Protein AF-A0A3D1GCS1-F1 (afdb_monomer)

Foldseek 3Di:
DCVVVVLVPDPDPVRSVVVVVVVVLVVVLLPPDPVVVVPDQQQQALAFPLLVLCPPPVNLVVDDPVLNVVSVVLSVVLVVVLVVLRVVLVVLLVVLQVCLLVLPDPVVSLVSLVVNLVSRLVSLLSSLVSLVVSCVSPPDVSLLVSLVVSCVVPPQDLSSLVSNLGSHDQCLSLCVVQPPQDFDPVLVVLSVVVCVVVVVVVVVLSVVLSVLSVVLHVCSSNVHDSVVSSVSSSVSSVSSSVVSSVSSVSSCCCCPPRDDPVSSVSSSVRVVD

Radius of gyration: 21.48 Å; Cα contacts (8 Å, |Δi|>4): 194; chains: 1; bounding box: 48×44×63 Å

Solvent-accessible surface area (backbone atoms only — not comparable to full-atom values): 15562 Å² total; per-residue (Å²): 134,66,74,72,67,63,69,76,72,54,76,54,73,70,52,43,52,52,53,48,51,52,49,52,57,46,51,52,64,72,68,49,67,70,84,77,56,73,85,59,81,56,70,91,57,61,61,78,67,55,79,65,55,59,68,39,77,90,44,44,79,78,46,52,74,68,52,47,56,48,49,53,52,52,44,63,72,44,46,64,59,47,53,48,41,53,50,51,42,50,56,46,37,52,50,48,28,49,39,53,71,70,64,54,55,66,69,61,53,50,58,54,47,53,52,44,49,52,45,49,52,49,42,52,52,52,55,50,49,53,50,53,54,47,37,73,73,62,34,67,74,52,43,52,55,50,37,51,51,48,43,72,77,56,60,93,55,72,73,65,44,68,72,52,54,53,61,58,67,61,48,86,57,50,64,79,70,42,84,91,56,82,75,52,72,69,41,50,50,52,53,51,55,56,39,68,74,44,45,63,58,50,51,54,49,54,50,53,46,45,54,44,36,50,50,33,28,50,36,58,54,71,67,48,58,66,69,59,39,51,52,46,48,53,54,42,46,54,51,36,51,51,51,48,51,53,40,49,52,43,40,51,45,44,54,76,70,54,41,52,72,71,55,42,54,51,47,56,62,59,75,77,111

pLDDT: mean 84.9, std 17.1, range [33.31, 98.56]

Structure (mmCIF, N/CA/C/O backbone):
data_AF-A0A3D1GCS1-F1
#
_entry.id   AF-A0A3D1GCS1-F1
#
loop_
_atom_site.group_PDB
_atom_site.id
_atom_site.type_symbol
_atom_site.label_atom_id
_atom_site.label_alt_id
_atom_site.label_comp_id
_atom_site.label_asym_id
_atom_site.label_entity_id
_atom_site.label_seq_id
_atom_site.pdbx_PDB_ins_code
_atom_site.Cartn_x
_atom_site.Cartn_y
_atom_site.Cartn_z
_atom_site.occupancy
_atom_site.B_iso_or_equiv
_atom_site.auth_seq_id
_atom_site.auth_comp_id
_atom_site.auth_asym_id
_atom_site.auth_atom_id
_atom_site.pdbx_PDB_model_num
ATOM 1 N N . MET A 1 1 ? -11.521 23.890 21.358 1.00 38.16 1 MET A N 1
ATOM 2 C CA . MET A 1 1 ? -10.613 24.938 21.897 1.00 38.16 1 MET A CA 1
ATOM 3 C C . MET A 1 1 ? -9.282 24.400 22.473 1.00 38.16 1 MET A C 1
ATOM 5 O O . MET A 1 1 ? -8.540 25.180 23.055 1.00 38.16 1 MET A O 1
ATOM 9 N N . ARG A 1 2 ? -8.924 23.110 22.287 1.00 37.91 2 ARG A N 1
ATOM 10 C CA . ARG A 1 2 ? -7.663 22.512 22.792 1.00 37.91 2 ARG A CA 1
ATOM 11 C C . ARG A 1 2 ? -6.519 22.419 21.761 1.00 37.91 2 ARG A C 1
ATOM 13 O O . ARG A 1 2 ? -5.366 22.321 22.162 1.00 37.91 2 ARG A O 1
ATOM 20 N N . LEU A 1 3 ? -6.797 22.574 20.460 1.00 33.31 3 LEU A N 1
ATOM 21 C CA . LEU A 1 3 ? -5.773 22.562 19.395 1.00 33.31 3 LEU A CA 1
ATOM 22 C C . LEU A 1 3 ? -4.740 23.704 19.533 1.00 33.31 3 LEU A C 1
ATOM 24 O O . LEU A 1 3 ? -3.569 23.546 19.202 1.00 33.31 3 LEU A O 1
ATOM 28 N N . LEU A 1 4 ? -5.156 24.844 20.099 1.00 38.22 4 LEU A N 1
ATOM 29 C CA . LEU A 1 4 ? -4.298 26.017 20.319 1.00 38.22 4 LEU A CA 1
ATOM 30 C C . LEU A 1 4 ? -3.217 25.798 21.392 1.00 38.22 4 LEU A C 1
ATOM 32 O O . LEU A 1 4 ? -2.232 26.533 21.417 1.00 38.22 4 LEU A O 1
ATOM 36 N N . PHE A 1 5 ? -3.362 24.794 22.264 1.00 44.19 5 PHE A N 1
ATOM 37 C CA . PHE A 1 5 ? -2.369 24.521 23.308 1.00 44.19 5 PHE A CA 1
ATOM 38 C C . PHE A 1 5 ? -1.137 23.770 22.781 1.00 44.19 5 PHE A C 1
ATOM 40 O O . PHE A 1 5 ? -0.043 23.956 23.312 1.00 44.19 5 PHE A O 1
ATOM 47 N N . PHE A 1 6 ? -1.282 22.991 21.704 1.00 45.72 6 PHE A N 1
ATOM 48 C CA . PHE A 1 6 ? -0.181 22.223 21.113 1.00 45.72 6 PHE A CA 1
ATOM 49 C C . PHE A 1 6 ? 0.789 23.085 20.291 1.00 45.72 6 PHE A C 1
ATOM 51 O O . PHE A 1 6 ? 1.992 22.832 20.288 1.00 45.72 6 PHE A O 1
ATOM 58 N N . ILE A 1 7 ? 0.299 24.164 19.670 1.00 47.41 7 ILE A N 1
ATOM 59 C CA . ILE A 1 7 ? 1.109 25.057 18.820 1.00 47.41 7 ILE A CA 1
ATOM 60 C C . ILE A 1 7 ? 2.192 25.798 19.634 1.00 47.41 7 ILE A C 1
ATOM 62 O O . ILE A 1 7 ? 3.231 26.178 19.102 1.00 47.41 7 ILE A O 1
ATOM 66 N N . ARG A 1 8 ? 2.010 25.952 20.953 1.00 46.53 8 ARG A N 1
ATOM 67 C CA . ARG A 1 8 ? 2.906 26.740 21.819 1.00 46.53 8 ARG A CA 1
ATOM 68 C C . ARG A 1 8 ? 4.246 26.082 22.178 1.00 46.53 8 ARG A C 1
ATOM 70 O O . ARG A 1 8 ? 5.048 26.735 22.840 1.00 46.53 8 ARG A O 1
ATOM 77 N N . LYS A 1 9 ? 4.495 24.825 21.793 1.00 48.81 9 LYS A N 1
ATOM 78 C CA . LYS A 1 9 ? 5.716 24.077 22.169 1.00 48.81 9 LYS A CA 1
ATOM 79 C C . LYS A 1 9 ? 6.604 23.632 21.001 1.00 48.81 9 LYS A C 1
ATOM 81 O O . LYS A 1 9 ? 7.563 22.902 21.236 1.00 48.81 9 LYS A O 1
ATOM 86 N N . LEU A 1 10 ? 6.323 24.047 19.767 1.00 48.78 10 LEU A N 1
ATOM 87 C CA . LEU A 1 10 ? 7.157 23.656 18.626 1.00 48.78 10 LEU A CA 1
ATOM 88 C C . LEU A 1 10 ? 8.430 24.523 18.552 1.00 48.78 10 LEU A C 1
ATOM 90 O O . LEU A 1 10 ? 8.329 25.744 18.689 1.00 48.78 10 LEU A O 1
ATOM 94 N N . PRO A 1 11 ? 9.620 23.917 18.368 1.00 48.97 11 PRO A N 1
ATOM 95 C CA . PRO A 1 11 ? 10.868 24.652 18.240 1.00 48.97 11 PRO A CA 1
ATOM 96 C C . PRO A 1 11 ? 10.926 25.269 16.839 1.00 48.97 11 PRO A C 1
ATOM 98 O O . PRO A 1 11 ? 10.864 24.563 15.835 1.00 48.97 11 PRO A O 1
ATOM 101 N N . ASP A 1 12 ? 11.020 26.593 16.805 1.00 68.12 12 ASP A N 1
ATOM 102 C CA . ASP A 1 12 ? 11.032 27.468 15.631 1.00 68.12 12 ASP A CA 1
ATOM 103 C C . ASP A 1 12 ? 9.776 27.513 14.743 1.00 68.12 12 ASP A C 1
ATOM 105 O O . ASP A 1 12 ? 9.054 26.544 14.492 1.00 68.12 12 ASP A O 1
ATOM 109 N N . SER A 1 13 ? 9.526 28.726 14.242 1.00 60.00 13 SER A N 1
ATOM 110 C CA . SER A 1 13 ? 8.361 29.098 13.435 1.00 60.00 13 SER A CA 1
ATOM 111 C C . SER A 1 13 ? 8.264 28.317 12.123 1.00 60.00 13 SER A C 1
ATOM 113 O O . SER A 1 13 ? 7.155 28.058 11.662 1.00 60.00 13 SER A O 1
ATOM 115 N N . GLY A 1 14 ? 9.392 27.882 11.552 1.00 63.84 14 GLY A N 1
ATOM 116 C CA . GLY A 1 14 ? 9.415 27.036 10.355 1.00 63.84 14 GLY A CA 1
ATOM 117 C C . GLY A 1 14 ? 8.787 25.660 10.596 1.00 63.84 14 GLY A C 1
ATOM 118 O O . GLY A 1 14 ? 7.913 25.231 9.845 1.00 63.84 14 GLY A O 1
ATOM 119 N N . THR A 1 15 ? 9.155 25.004 11.697 1.00 59.16 15 THR A N 1
ATOM 120 C CA . THR A 1 15 ? 8.622 23.691 12.088 1.00 59.16 15 THR A CA 1
ATOM 121 C C . THR A 1 15 ? 7.139 23.778 12.438 1.00 59.16 15 THR A C 1
ATOM 123 O O . THR A 1 15 ? 6.358 22.903 12.071 1.00 59.16 15 THR A O 1
ATOM 126 N N . ALA A 1 16 ? 6.721 24.868 13.089 1.00 57.06 16 ALA A N 1
ATOM 127 C CA . ALA A 1 16 ? 5.319 25.112 13.418 1.00 57.06 16 ALA A CA 1
ATOM 128 C C . ALA A 1 16 ? 4.434 25.269 12.172 1.00 57.06 16 ALA A C 1
ATOM 130 O O . ALA A 1 16 ? 3.327 24.733 12.137 1.00 57.06 16 ALA A O 1
ATOM 131 N N . ILE A 1 17 ? 4.927 25.951 11.136 1.00 61.88 17 ILE A N 1
ATOM 132 C CA . ILE A 1 17 ? 4.201 26.127 9.873 1.00 61.88 17 ILE A CA 1
ATOM 133 C C . ILE A 1 17 ? 4.055 24.788 9.146 1.00 61.88 17 ILE A C 1
ATOM 135 O O . ILE A 1 17 ? 2.951 24.472 8.704 1.00 61.88 17 ILE A O 1
ATOM 139 N N . ILE A 1 18 ? 5.116 23.978 9.073 1.00 60.47 18 ILE A N 1
ATOM 140 C CA . ILE A 1 18 ? 5.074 22.650 8.436 1.00 60.47 18 ILE A CA 1
ATOM 141 C C . ILE A 1 18 ? 4.086 21.736 9.170 1.00 60.47 18 ILE A C 1
ATOM 143 O O . ILE A 1 18 ? 3.199 21.161 8.544 1.00 60.47 18 ILE A O 1
ATOM 147 N N . VAL A 1 19 ? 4.169 21.670 10.502 1.00 58.72 19 VAL A N 1
ATOM 148 C CA . VAL A 1 19 ? 3.252 20.866 11.323 1.00 58.72 19 VAL A CA 1
ATOM 149 C C . VAL A 1 19 ? 1.806 21.338 11.168 1.00 58.72 19 VAL A C 1
ATOM 151 O O . VAL A 1 19 ? 0.913 20.504 11.080 1.00 58.72 19 VAL A O 1
ATOM 154 N N . MET A 1 20 ? 1.558 22.648 11.075 1.00 59.06 20 MET A N 1
ATOM 155 C CA . MET A 1 20 ? 0.209 23.189 10.883 1.00 59.06 20 MET A CA 1
ATOM 156 C C . MET A 1 20 ? -0.361 22.868 9.494 1.00 59.06 20 MET A C 1
ATOM 158 O O . MET A 1 20 ? -1.533 22.519 9.397 1.00 59.06 20 MET A O 1
ATOM 162 N N . HIS A 1 21 ? 0.447 22.934 8.431 1.00 54.69 21 HIS A N 1
ATOM 163 C CA . HIS A 1 21 ? 0.003 22.560 7.082 1.00 54.69 21 HIS A CA 1
ATOM 164 C C . HIS A 1 21 ? -0.250 21.055 6.972 1.00 54.69 21 HIS A C 1
ATOM 166 O O . HIS A 1 21 ? -1.262 20.656 6.399 1.00 54.69 21 HIS A O 1
ATOM 172 N N . LEU A 1 22 ? 0.601 20.232 7.596 1.00 52.69 22 LEU A N 1
ATOM 173 C CA . LEU A 1 22 ? 0.364 18.796 7.728 1.00 52.69 22 LEU A CA 1
ATOM 174 C C . LEU A 1 22 ? -0.929 18.528 8.505 1.00 52.69 22 LEU A C 1
ATOM 176 O O . LEU A 1 22 ? -1.745 17.748 8.040 1.00 52.69 22 LEU A O 1
ATOM 180 N N . LEU A 1 23 ? -1.178 19.224 9.618 1.00 56.88 23 LEU A N 1
ATOM 181 C CA . LEU A 1 23 ? -2.414 19.097 10.401 1.00 56.88 23 LEU A CA 1
ATOM 182 C C . LEU A 1 23 ? -3.668 19.522 9.631 1.00 56.88 23 LEU A C 1
ATOM 184 O O . LEU A 1 23 ? -4.695 18.871 9.772 1.00 56.88 23 LEU A O 1
ATOM 188 N N . ILE A 1 24 ? -3.608 20.592 8.833 1.00 57.72 24 ILE A N 1
ATOM 189 C CA . ILE A 1 24 ? -4.753 21.082 8.047 1.00 57.72 24 ILE A CA 1
ATOM 190 C C . ILE A 1 24 ? -5.052 20.141 6.876 1.00 57.72 24 ILE A C 1
ATOM 192 O O . ILE A 1 24 ? -6.208 19.768 6.686 1.00 57.72 24 ILE A O 1
ATOM 196 N N . ALA A 1 25 ? -4.028 19.714 6.131 1.00 53.88 25 ALA A N 1
ATOM 197 C CA . ALA A 1 25 ? -4.190 18.724 5.067 1.00 53.88 25 ALA A CA 1
ATOM 198 C C . ALA A 1 25 ? -4.715 17.394 5.629 1.00 53.88 25 ALA A C 1
ATOM 200 O O . ALA A 1 25 ? -5.602 16.773 5.054 1.00 53.88 25 ALA A O 1
ATOM 201 N N . PHE A 1 26 ? -4.229 16.997 6.804 1.00 56.47 26 PHE A N 1
ATOM 202 C CA . PHE A 1 26 ? -4.653 15.781 7.484 1.00 56.47 26 PHE A CA 1
ATOM 203 C C . PHE A 1 26 ? -6.078 15.882 8.038 1.00 56.47 26 PHE A C 1
ATOM 205 O O . PHE A 1 26 ? -6.873 14.978 7.824 1.00 56.47 26 PHE A O 1
ATOM 212 N N . LEU A 1 27 ? -6.458 16.995 8.673 1.00 52.94 27 LEU A N 1
ATOM 213 C CA . LEU A 1 27 ? -7.845 17.233 9.087 1.00 52.94 27 LEU A CA 1
ATOM 214 C C . LEU 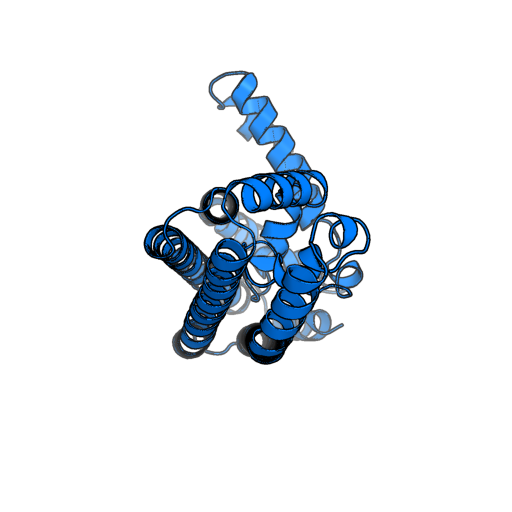A 1 27 ? -8.795 17.185 7.886 1.00 52.94 27 LEU A C 1
ATOM 216 O O . LEU A 1 27 ? -9.862 16.599 8.001 1.00 52.94 27 LEU A O 1
ATOM 220 N N . ALA A 1 28 ? -8.401 17.719 6.728 1.00 51.72 28 ALA A N 1
ATOM 221 C CA . ALA A 1 28 ? -9.202 17.611 5.510 1.00 51.72 28 ALA A CA 1
ATOM 222 C C . ALA A 1 28 ? -9.363 16.152 5.039 1.00 51.72 28 ALA A C 1
ATOM 224 O O . ALA A 1 28 ? -10.467 15.758 4.689 1.00 51.72 28 ALA A O 1
ATOM 225 N N . ILE A 1 29 ? -8.312 15.327 5.107 1.00 53.78 29 ILE A N 1
ATOM 226 C CA . ILE A 1 29 ? -8.367 13.898 4.735 1.00 53.78 29 ILE A CA 1
ATOM 227 C C . ILE A 1 29 ? -9.243 13.086 5.703 1.00 53.78 29 ILE A C 1
ATOM 229 O O . ILE A 1 29 ? -9.948 12.176 5.283 1.00 53.78 29 ILE A O 1
ATOM 233 N N . PHE A 1 30 ? -9.232 13.422 6.994 1.00 50.69 30 PHE A N 1
ATOM 234 C CA . PHE A 1 30 ? -10.017 12.716 8.014 1.00 50.69 30 PHE A CA 1
ATOM 235 C C . PHE A 1 30 ? -11.472 13.181 8.126 1.00 50.69 30 PHE A C 1
ATOM 237 O O . PHE A 1 30 ? -12.291 12.455 8.685 1.00 50.69 30 PHE A O 1
ATOM 244 N N . LEU A 1 31 ? -11.787 14.378 7.624 1.00 44.72 31 LEU A N 1
ATOM 245 C CA . LEU A 1 31 ? -13.138 14.945 7.612 1.00 44.72 31 LEU A CA 1
ATOM 246 C C . LEU A 1 31 ? -13.881 14.700 6.292 1.00 44.72 31 LEU A C 1
ATOM 248 O O . LEU A 1 31 ? -15.075 14.988 6.216 1.00 44.72 31 LEU A O 1
ATOM 252 N N . LEU A 1 32 ? -13.209 14.191 5.255 1.00 43.31 32 LEU A N 1
ATOM 253 C CA . LEU A 1 32 ? -13.884 13.788 4.027 1.00 43.31 32 LEU A CA 1
ATOM 254 C C . LEU A 1 32 ? -14.663 12.486 4.282 1.00 43.31 32 LEU A C 1
ATOM 256 O O . LEU A 1 32 ? -14.068 11.495 4.714 1.00 43.31 32 LEU A O 1
ATOM 260 N N . PRO A 1 33 ? -15.984 12.459 4.028 1.00 41.25 33 PRO A N 1
ATOM 261 C CA . PRO A 1 33 ? -16.758 11.233 4.132 1.00 41.25 33 PRO A CA 1
ATOM 262 C C . PRO A 1 33 ? -16.176 10.202 3.161 1.00 41.25 33 PRO A C 1
ATOM 264 O O . PRO A 1 33 ? -16.116 10.439 1.950 1.00 41.25 33 PRO A O 1
ATOM 267 N N . GLN A 1 34 ? -15.749 9.052 3.699 1.00 47.28 34 GLN A N 1
ATOM 268 C CA . GLN A 1 34 ? -15.145 7.959 2.921 1.00 47.28 34 GLN A CA 1
ATOM 269 C C . GLN A 1 34 ? -16.039 7.487 1.758 1.00 47.28 34 GLN A C 1
ATOM 271 O O . GLN A 1 34 ? -15.541 6.928 0.787 1.00 47.28 34 GLN A O 1
ATOM 276 N N . THR A 1 35 ? -17.338 7.789 1.815 1.00 40.59 35 THR A N 1
ATOM 277 C CA . THR A 1 35 ? -18.371 7.401 0.847 1.00 40.59 35 THR A CA 1
ATOM 278 C C . THR A 1 35 ? -18.266 8.083 -0.524 1.00 40.59 35 THR A C 1
ATOM 280 O O . THR A 1 35 ? -18.898 7.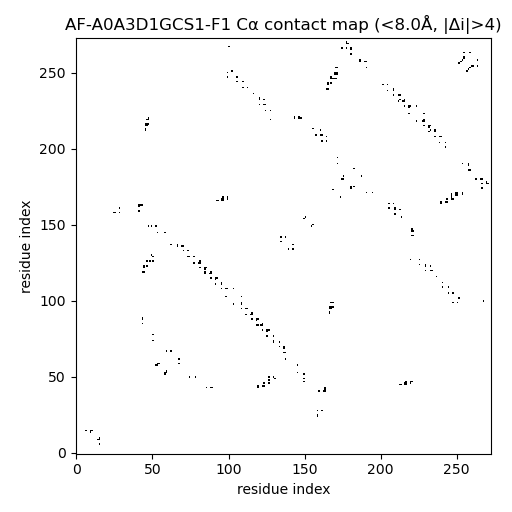632 -1.475 1.00 40.59 35 THR A O 1
ATOM 283 N N . THR A 1 36 ? -17.462 9.144 -0.692 1.00 38.03 36 THR A N 1
ATOM 284 C CA . THR A 1 36 ? -17.294 9.804 -2.013 1.00 38.03 36 THR A CA 1
ATOM 285 C C . THR A 1 36 ? -16.023 9.403 -2.768 1.00 38.03 36 THR A C 1
ATOM 287 O O . THR A 1 36 ? -15.923 9.670 -3.967 1.00 38.03 36 THR A O 1
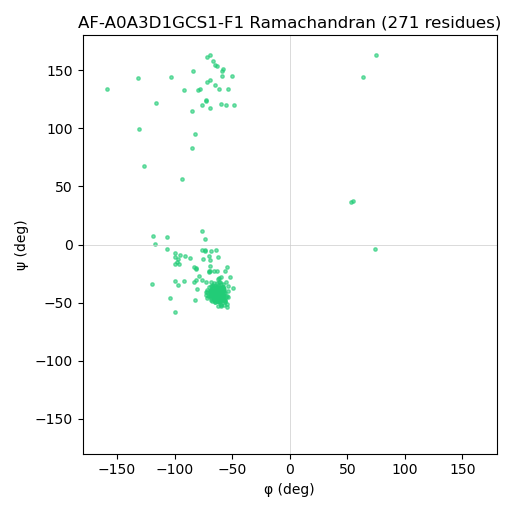ATOM 290 N N . LEU A 1 37 ? -15.091 8.702 -2.114 1.00 41.78 37 LEU A N 1
ATOM 291 C CA . LEU A 1 37 ? -13.796 8.278 -2.671 1.00 41.78 37 LEU A CA 1
ATOM 292 C C . LEU A 1 37 ? -13.718 6.772 -2.987 1.00 41.78 37 LEU A C 1
ATOM 294 O O . LEU A 1 37 ? -12.683 6.290 -3.435 1.00 41.78 37 LEU A O 1
ATOM 298 N N . GLU A 1 38 ? -14.821 6.026 -2.864 1.00 41.25 38 GLU A N 1
ATOM 299 C CA . GLU A 1 38 ? -14.887 4.587 -3.184 1.00 41.25 38 GLU A CA 1
ATOM 300 C C . GLU A 1 38 ? -14.654 4.230 -4.667 1.00 41.25 38 GLU A C 1
ATOM 302 O O . GLU A 1 38 ? -14.586 3.050 -5.012 1.00 41.25 38 GLU A O 1
ATOM 307 N N . LYS A 1 39 ? -14.512 5.205 -5.576 1.00 44.53 39 LYS A N 1
ATOM 308 C CA . LYS A 1 39 ? -14.362 4.901 -7.010 1.00 44.53 39 LYS A CA 1
ATOM 309 C C . LYS A 1 39 ? -12.951 4.517 -7.442 1.00 44.53 39 LYS A C 1
ATOM 311 O O . LYS A 1 39 ? -12.823 3.824 -8.448 1.00 44.53 39 LYS A O 1
ATOM 316 N N . GLU A 1 40 ? -11.913 4.875 -6.692 1.00 48.22 40 GLU A N 1
ATOM 317 C CA . GLU A 1 40 ? -10.552 4.424 -6.985 1.00 48.22 40 GLU A CA 1
ATOM 318 C C . GLU A 1 40 ? -9.900 3.871 -5.724 1.00 48.22 40 GLU A C 1
ATOM 320 O O . GLU A 1 40 ? -9.394 4.606 -4.884 1.00 48.22 40 GLU A O 1
ATOM 325 N N . ILE A 1 41 ? -9.896 2.539 -5.599 1.00 51.66 41 ILE A N 1
ATOM 326 C CA . ILE A 1 41 ? -9.125 1.859 -4.556 1.00 51.66 41 ILE A CA 1
ATOM 327 C C . ILE A 1 41 ? -7.666 2.312 -4.699 1.00 51.66 41 ILE A C 1
ATOM 329 O O . ILE A 1 41 ? -7.051 2.076 -5.750 1.00 51.66 41 ILE A O 1
ATOM 333 N N . PRO A 1 42 ? -7.087 2.940 -3.670 1.00 62.75 42 PRO A N 1
ATOM 334 C CA . PRO A 1 42 ? -5.812 3.603 -3.826 1.00 62.75 42 PRO A CA 1
ATOM 335 C C . PRO A 1 42 ? -4.695 2.560 -4.033 1.00 62.75 42 PRO A C 1
ATOM 337 O O . PRO A 1 42 ? -4.712 1.463 -3.476 1.00 62.75 42 PRO A O 1
ATOM 340 N N . ARG A 1 43 ? -3.727 2.876 -4.908 1.00 71.88 43 ARG A N 1
ATOM 341 C CA . ARG A 1 43 ? -2.695 1.933 -5.413 1.00 71.88 43 ARG A CA 1
ATOM 342 C C . ARG A 1 43 ? -1.994 1.119 -4.300 1.00 71.88 43 ARG A C 1
ATOM 344 O O . ARG A 1 43 ? -1.267 1.702 -3.516 1.00 71.88 43 ARG A O 1
ATOM 351 N N . PRO A 1 44 ? -2.033 -0.219 -4.255 1.00 78.69 44 PRO A N 1
ATOM 352 C CA . PRO A 1 44 ? -1.562 -0.989 -3.087 1.00 78.69 44 PRO A CA 1
ATOM 353 C C . PRO A 1 44 ? -0.038 -0.958 -2.820 1.00 78.69 44 PRO A C 1
ATOM 355 O O . PRO A 1 44 ? 0.435 -1.497 -1.816 1.00 78.69 44 PRO A O 1
ATOM 358 N N . THR A 1 45 ? 0.756 -0.342 -3.702 1.00 83.94 45 THR A N 1
ATOM 359 C CA . THR A 1 45 ? 2.218 -0.233 -3.600 1.00 83.94 45 THR A CA 1
ATOM 360 C C . THR A 1 45 ? 2.678 1.211 -3.838 1.00 83.94 45 THR A C 1
ATOM 362 O O . THR A 1 45 ? 2.114 1.878 -4.708 1.00 83.94 45 THR A O 1
ATOM 365 N N . PRO A 1 46 ? 3.713 1.689 -3.117 1.00 87.44 46 PRO A N 1
ATOM 366 C CA . PRO A 1 46 ? 4.318 3.005 -3.352 1.00 87.44 46 PRO A CA 1
ATOM 367 C C . PRO A 1 46 ? 5.186 3.067 -4.617 1.00 87.44 46 PRO A C 1
ATOM 369 O O . PRO A 1 46 ? 5.708 4.127 -4.960 1.00 87.44 46 PRO A O 1
ATOM 372 N N . LEU A 1 47 ? 5.380 1.941 -5.312 1.00 92.62 47 LEU A N 1
ATOM 373 C CA . LEU A 1 47 ? 6.179 1.917 -6.530 1.00 92.62 47 LEU A CA 1
ATOM 374 C C . LEU A 1 47 ? 5.465 2.608 -7.702 1.00 92.62 47 LEU A C 1
ATOM 376 O O . LEU A 1 47 ? 4.270 2.365 -7.915 1.00 92.62 47 LEU A O 1
ATOM 380 N N . PRO A 1 48 ? 6.212 3.380 -8.515 1.00 91.56 48 PRO A N 1
ATOM 381 C CA . PRO A 1 48 ? 5.727 3.947 -9.766 1.00 91.56 48 PRO A CA 1
ATOM 382 C C . PRO A 1 48 ? 5.055 2.912 -10.672 1.00 91.56 48 PRO A C 1
ATOM 384 O O . PRO A 1 48 ? 5.479 1.754 -10.744 1.00 91.56 48 PRO A O 1
ATOM 387 N N . ASP A 1 49 ? 4.020 3.331 -11.396 1.00 91.12 49 ASP A N 1
ATOM 388 C CA . ASP A 1 49 ? 3.313 2.476 -12.352 1.00 91.12 49 ASP A CA 1
ATOM 389 C C . ASP A 1 49 ? 3.872 2.628 -13.769 1.00 91.12 49 ASP A C 1
ATOM 391 O O . ASP A 1 49 ? 3.175 2.973 -14.717 1.00 91.12 49 ASP A O 1
ATOM 395 N N . ILE A 1 50 ? 5.182 2.386 -13.890 1.00 92.50 50 ILE A N 1
ATOM 396 C CA . ILE A 1 50 ? 5.935 2.568 -15.140 1.00 92.50 50 ILE A CA 1
ATOM 397 C C . ILE A 1 50 ? 5.349 1.732 -16.278 1.00 92.50 50 ILE A C 1
ATOM 399 O O . ILE A 1 50 ? 5.379 2.173 -17.420 1.00 92.50 50 ILE A O 1
ATOM 403 N N . LEU A 1 51 ? 4.814 0.543 -15.974 1.00 92.00 51 LEU A N 1
ATOM 404 C CA . LEU A 1 51 ? 4.255 -0.363 -16.977 1.00 92.00 51 LEU A CA 1
ATOM 405 C C . LEU A 1 51 ? 3.175 0.310 -17.822 1.00 92.00 51 LEU A C 1
ATOM 407 O O . LEU A 1 51 ? 3.191 0.164 -19.042 1.00 92.00 51 LEU A O 1
ATOM 411 N N . GLU A 1 52 ? 2.260 1.048 -17.197 1.00 89.25 52 GLU A N 1
ATOM 412 C CA . GLU A 1 52 ? 1.212 1.754 -17.934 1.00 89.25 52 GLU A CA 1
ATOM 413 C C . GLU A 1 52 ? 1.739 3.067 -18.526 1.00 89.25 52 GLU A C 1
ATOM 415 O O . GLU A 1 52 ? 1.477 3.359 -19.690 1.00 89.25 52 GLU A O 1
ATOM 420 N N . PHE A 1 53 ? 2.599 3.781 -17.794 1.00 89.94 53 PHE A N 1
ATOM 421 C CA . PHE A 1 53 ? 3.131 5.079 -18.217 1.00 89.94 53 PHE A CA 1
ATOM 422 C C . PHE A 1 53 ? 3.933 5.048 -19.530 1.00 89.94 53 PHE A C 1
ATOM 424 O O . PHE A 1 53 ? 3.861 5.978 -20.331 1.00 89.94 53 PHE A O 1
ATOM 431 N N . VAL A 1 54 ? 4.718 3.995 -19.786 1.00 86.88 54 VAL A N 1
ATOM 432 C CA . VAL A 1 54 ? 5.584 3.932 -20.986 1.00 86.88 54 VAL A CA 1
ATOM 433 C C . VAL A 1 54 ? 4.824 3.769 -22.305 1.00 86.88 54 VAL A C 1
ATOM 435 O O . VAL A 1 54 ? 5.431 3.883 -23.366 1.00 86.88 54 VAL A O 1
ATOM 438 N N . ASP A 1 55 ? 3.521 3.505 -22.247 1.00 73.06 55 ASP A N 1
ATOM 439 C CA . ASP A 1 55 ? 2.658 3.251 -23.408 1.00 73.06 55 ASP A CA 1
ATOM 440 C C . ASP A 1 55 ? 1.721 4.428 -23.708 1.00 73.06 55 ASP A C 1
ATOM 442 O O . ASP A 1 55 ? 1.000 4.422 -24.699 1.00 73.06 55 ASP A O 1
ATOM 446 N N . GLU A 1 56 ? 1.740 5.463 -22.866 1.00 76.19 56 GLU A N 1
ATOM 447 C CA . GLU A 1 56 ? 1.033 6.706 -23.147 1.00 76.19 56 GLU A CA 1
ATOM 448 C C . GLU A 1 56 ? 1.651 7.387 -24.382 1.00 76.19 56 GLU A C 1
ATOM 450 O O . GLU A 1 56 ? 2.877 7.459 -24.518 1.00 76.19 56 GLU A O 1
ATOM 455 N N . ASP A 1 57 ? 0.809 7.910 -25.281 1.00 58.16 57 ASP A N 1
ATOM 456 C CA . ASP A 1 57 ? 1.198 8.435 -26.605 1.00 58.16 57 ASP A CA 1
ATOM 457 C C . ASP A 1 57 ? 2.348 9.463 -26.566 1.00 58.16 57 ASP A C 1
ATOM 459 O O . ASP A 1 57 ? 3.132 9.580 -27.509 1.00 58.16 57 ASP A O 1
ATOM 463 N N . ALA A 1 58 ? 2.494 10.199 -25.460 1.00 59.09 58 ALA A N 1
ATOM 464 C CA . ALA A 1 58 ? 3.574 11.167 -25.263 1.00 59.09 58 ALA A CA 1
ATOM 465 C C . ALA A 1 58 ? 4.967 10.524 -25.076 1.00 59.09 58 ALA A C 1
ATOM 467 O O . ALA A 1 58 ? 5.990 11.170 -25.330 1.00 59.09 58 ALA A O 1
ATOM 468 N N . ASN A 1 59 ? 5.019 9.263 -24.640 1.00 63.41 59 ASN A N 1
ATOM 469 C CA . ASN A 1 59 ? 6.247 8.521 -24.353 1.00 63.41 59 ASN A CA 1
ATOM 470 C C . ASN A 1 59 ? 6.642 7.582 -25.495 1.00 63.41 59 ASN A C 1
ATOM 472 O O . ASN A 1 59 ? 7.836 7.408 -25.751 1.00 63.41 59 ASN A O 1
ATOM 476 N N . SER A 1 60 ? 5.668 7.046 -26.236 1.00 61.78 60 SER A N 1
ATOM 477 C CA . SER A 1 60 ? 5.917 6.103 -27.334 1.00 61.78 60 SER A CA 1
ATOM 478 C C . SER A 1 60 ? 6.788 6.705 -28.448 1.00 61.78 60 SER A C 1
ATOM 480 O O . SER A 1 60 ? 7.698 6.040 -28.948 1.00 61.78 60 SER A O 1
ATOM 482 N N . ALA A 1 61 ? 6.625 7.999 -28.749 1.00 63.09 61 ALA A N 1
ATOM 483 C CA . ALA A 1 61 ? 7.404 8.731 -29.756 1.00 63.09 61 ALA A CA 1
ATOM 484 C C . ALA A 1 61 ? 8.921 8.823 -29.465 1.00 63.09 61 ALA A C 1
ATOM 486 O O . ALA A 1 61 ? 9.692 9.244 -30.329 1.00 63.09 61 ALA A O 1
ATOM 487 N N . ARG A 1 62 ? 9.366 8.446 -28.258 1.00 79.25 62 ARG A N 1
ATOM 488 C CA . ARG A 1 62 ? 10.782 8.462 -27.836 1.00 79.25 62 ARG A CA 1
ATOM 489 C C . ARG A 1 62 ? 11.513 7.148 -28.109 1.00 79.25 62 ARG A C 1
ATOM 491 O O . ARG A 1 62 ? 12.737 7.072 -27.960 1.00 79.25 62 ARG A O 1
ATOM 498 N N . PHE A 1 63 ? 10.772 6.114 -28.484 1.00 88.88 63 PHE A N 1
ATOM 499 C CA . PHE A 1 63 ? 11.293 4.785 -28.752 1.00 88.88 63 PHE A CA 1
ATOM 500 C C . PHE A 1 63 ? 11.384 4.543 -30.257 1.00 88.88 63 PHE A C 1
ATOM 502 O O . PHE A 1 63 ? 10.538 4.981 -31.031 1.00 88.88 63 PHE A O 1
ATOM 509 N N . THR A 1 64 ? 12.417 3.819 -30.668 1.00 92.38 64 THR A N 1
ATOM 510 C CA . THR A 1 64 ? 12.496 3.236 -32.011 1.00 92.38 64 THR A CA 1
ATOM 511 C C . THR A 1 64 ? 11.424 2.159 -32.179 1.00 92.38 64 THR A C 1
ATOM 513 O O . THR A 1 64 ? 11.006 1.547 -31.197 1.00 92.38 64 THR A O 1
ATOM 516 N N . ASP A 1 65 ? 11.041 1.840 -33.416 1.00 91.12 65 ASP A N 1
ATOM 517 C CA . ASP A 1 65 ? 10.062 0.776 -33.702 1.00 91.12 65 ASP A CA 1
ATOM 518 C C . ASP A 1 65 ? 10.440 -0.571 -33.055 1.00 91.12 65 ASP A C 1
ATOM 520 O O . ASP A 1 65 ? 9.586 -1.330 -32.590 1.00 91.12 65 ASP A O 1
ATOM 524 N N . VAL A 1 66 ? 11.745 -0.868 -32.997 1.00 94.19 66 VAL A N 1
ATOM 525 C CA . VAL A 1 66 ? 12.272 -2.087 -32.367 1.00 94.19 66 VAL A CA 1
ATOM 526 C C . VAL A 1 66 ? 12.077 -2.047 -30.852 1.00 94.19 66 VAL A C 1
ATOM 528 O O . VAL A 1 66 ? 11.610 -3.031 -30.273 1.00 94.19 66 VAL A O 1
ATOM 531 N N . GLU A 1 67 ? 12.393 -0.923 -30.206 1.00 94.00 67 GLU A N 1
ATOM 532 C CA . GLU A 1 67 ? 12.165 -0.735 -28.770 1.00 94.00 67 GLU A CA 1
ATOM 533 C C . GLU A 1 67 ? 10.672 -0.805 -28.444 1.00 94.00 67 GLU A C 1
ATOM 535 O O . GLU A 1 67 ? 10.304 -1.568 -27.559 1.00 94.00 67 GLU A O 1
ATOM 540 N N . GLN A 1 68 ? 9.803 -0.112 -29.190 1.00 92.19 68 GLN A N 1
ATOM 541 C CA . GLN A 1 68 ? 8.350 -0.139 -28.970 1.00 92.19 68 GLN A CA 1
ATOM 542 C C . GLN A 1 68 ? 7.795 -1.564 -29.021 1.00 92.19 68 GLN A C 1
ATOM 544 O O . GLN A 1 68 ? 7.103 -2.000 -28.101 1.00 92.19 68 GLN A O 1
ATOM 549 N N . LYS A 1 69 ? 8.144 -2.328 -30.064 1.00 92.62 69 LYS A N 1
ATOM 550 C CA . LYS A 1 69 ? 7.704 -3.722 -30.200 1.00 92.62 69 LYS A CA 1
ATOM 551 C C . LYS A 1 69 ? 8.195 -4.593 -29.040 1.00 92.62 69 LYS A C 1
ATOM 553 O O . LYS A 1 69 ? 7.457 -5.454 -28.552 1.00 92.62 69 LYS A O 1
ATOM 558 N N . THR A 1 70 ? 9.434 -4.376 -28.602 1.00 95.12 70 THR A N 1
ATOM 559 C CA . THR A 1 70 ? 10.031 -5.125 -27.487 1.00 95.12 70 THR A CA 1
ATOM 560 C C . THR A 1 70 ? 9.365 -4.757 -26.162 1.00 95.12 70 THR A C 1
ATOM 562 O O . THR A 1 70 ? 8.983 -5.649 -25.413 1.00 95.12 70 THR A O 1
ATOM 565 N N . ILE A 1 71 ? 9.133 -3.466 -25.908 1.00 93.94 71 ILE A N 1
ATOM 566 C CA . ILE A 1 71 ? 8.432 -2.959 -24.722 1.00 93.94 71 ILE A CA 1
ATOM 567 C C . ILE A 1 71 ? 7.001 -3.492 -24.677 1.00 93.94 71 ILE A C 1
ATOM 569 O O . ILE A 1 71 ? 6.568 -3.955 -23.630 1.00 93.94 71 ILE A O 1
ATOM 573 N N . HIS A 1 72 ? 6.278 -3.504 -25.799 1.00 93.06 72 HIS A N 1
ATOM 574 C CA . HIS A 1 72 ? 4.920 -4.049 -25.849 1.00 93.06 72 HIS A CA 1
ATOM 575 C C . HIS A 1 72 ? 4.887 -5.546 -25.500 1.00 93.06 72 HIS A C 1
ATOM 577 O O . HIS A 1 72 ? 4.030 -5.995 -24.738 1.00 93.06 72 HIS A O 1
ATOM 583 N N . THR A 1 73 ? 5.862 -6.310 -26.003 1.00 94.94 73 THR A N 1
ATOM 584 C CA . THR A 1 73 ? 6.022 -7.730 -25.652 1.00 94.94 73 THR A CA 1
ATOM 585 C C . THR A 1 73 ? 6.317 -7.887 -24.158 1.00 94.94 73 THR A C 1
ATOM 587 O O . THR A 1 73 ? 5.622 -8.636 -23.474 1.00 94.94 73 THR A O 1
ATOM 590 N N . LEU A 1 74 ? 7.264 -7.106 -23.627 1.00 95.38 74 LEU A N 1
ATOM 591 C CA . LEU A 1 74 ? 7.607 -7.089 -22.205 1.00 95.38 74 LEU A CA 1
ATOM 592 C C . LEU A 1 74 ? 6.388 -6.737 -21.335 1.00 95.38 74 LEU A C 1
ATOM 594 O O . LEU A 1 74 ? 6.110 -7.411 -20.349 1.00 95.38 74 LEU A O 1
ATOM 598 N N . LYS A 1 75 ? 5.603 -5.720 -21.704 1.00 94.25 75 LYS A N 1
ATOM 599 C CA . LYS A 1 75 ? 4.368 -5.363 -20.990 1.00 94.25 75 LYS A CA 1
ATOM 600 C C . LYS A 1 75 ? 3.410 -6.549 -20.920 1.00 94.25 75 LYS A C 1
ATOM 602 O O . LYS A 1 75 ? 2.908 -6.846 -19.839 1.00 94.25 75 LYS A O 1
ATOM 607 N N . ALA A 1 76 ? 3.170 -7.227 -22.042 1.00 94.00 76 ALA A N 1
ATOM 608 C CA . ALA A 1 76 ? 2.263 -8.370 -22.094 1.00 94.00 76 ALA A CA 1
ATOM 609 C C . ALA A 1 76 ? 2.709 -9.513 -21.161 1.00 94.00 76 ALA A C 1
ATOM 611 O O . ALA A 1 76 ? 1.866 -10.123 -20.503 1.00 94.00 76 ALA A O 1
ATOM 612 N N . GLU A 1 77 ? 4.019 -9.754 -21.045 1.00 96.12 77 GLU A N 1
ATOM 613 C CA . GLU A 1 77 ? 4.586 -10.765 -20.140 1.00 96.12 77 GLU A CA 1
ATOM 614 C C . GLU A 1 77 ? 4.331 -10.448 -18.657 1.00 96.12 77 GLU A C 1
ATOM 616 O O . GLU A 1 77 ? 4.043 -11.348 -17.866 1.00 96.12 77 GLU A O 1
ATOM 621 N N . TYR A 1 78 ? 4.407 -9.172 -18.268 1.00 97.19 78 TYR A N 1
ATOM 622 C CA . TYR A 1 78 ? 4.285 -8.752 -16.868 1.00 97.19 78 TYR A CA 1
ATOM 623 C C . TYR A 1 78 ? 2.863 -8.403 -16.437 1.00 97.19 78 TYR A C 1
ATOM 625 O O . TYR A 1 78 ? 2.513 -8.602 -15.269 1.00 97.19 78 TYR A O 1
ATOM 633 N N . LYS A 1 79 ? 2.047 -7.880 -17.358 1.00 95.00 79 LYS A N 1
ATOM 634 C CA . LYS A 1 79 ? 0.740 -7.294 -17.050 1.00 95.00 79 LYS A CA 1
ATOM 635 C C . LYS A 1 79 ? -0.164 -8.274 -16.315 1.00 95.00 79 LYS A C 1
ATOM 637 O O . LYS A 1 79 ? -0.670 -7.942 -15.251 1.00 95.00 79 LYS A O 1
ATOM 642 N N . SER A 1 80 ? -0.287 -9.505 -16.814 1.00 95.69 80 SER A N 1
ATOM 643 C CA . SER A 1 80 ? -1.153 -10.505 -16.180 1.00 95.69 80 SER A CA 1
ATOM 644 C C . SER A 1 80 ? -0.734 -10.826 -14.741 1.00 95.69 80 SER A C 1
ATOM 646 O O . SER A 1 80 ? -1.599 -11.018 -13.891 1.00 95.69 80 SER A O 1
ATOM 648 N N . ALA A 1 81 ? 0.569 -10.894 -14.451 1.00 96.94 81 ALA A N 1
ATOM 649 C CA . ALA A 1 81 ? 1.062 -11.202 -13.109 1.00 96.94 81 ALA A CA 1
ATOM 650 C C . ALA A 1 81 ? 0.866 -10.021 -12.144 1.00 96.94 81 ALA A C 1
ATOM 652 O O . ALA A 1 81 ? 0.465 -10.216 -10.995 1.00 96.94 81 ALA A O 1
ATOM 653 N N . ILE A 1 82 ? 1.109 -8.796 -12.620 1.00 95.56 82 ILE A N 1
ATOM 654 C CA . ILE A 1 82 ? 0.878 -7.567 -11.852 1.00 95.56 82 ILE A CA 1
ATOM 655 C C . ILE A 1 82 ? -0.615 -7.390 -11.562 1.00 95.56 82 ILE A C 1
ATOM 657 O O . ILE A 1 82 ? -0.977 -7.215 -10.400 1.00 95.56 82 ILE A O 1
ATOM 661 N N . ASP A 1 83 ? -1.475 -7.508 -12.575 1.00 94.25 83 ASP A N 1
ATOM 662 C CA . ASP A 1 83 ? -2.928 -7.374 -12.434 1.00 94.25 83 ASP A CA 1
ATOM 663 C C . ASP A 1 83 ? -3.494 -8.444 -11.487 1.00 94.25 83 ASP A C 1
ATOM 665 O O . ASP A 1 83 ? -4.310 -8.131 -10.618 1.00 94.25 83 ASP A O 1
ATOM 669 N N . SER A 1 84 ? -3.001 -9.685 -11.579 1.00 96.31 84 SER A N 1
ATOM 670 C CA . SER A 1 84 ? -3.359 -10.753 -10.639 1.00 96.31 84 SER A CA 1
ATOM 671 C C . SER A 1 84 ? -2.949 -10.411 -9.206 1.00 96.31 84 SER A C 1
ATOM 673 O O . SER A 1 84 ? -3.769 -10.536 -8.301 1.00 96.31 84 SER A O 1
ATOM 675 N N . SER A 1 85 ? -1.715 -9.944 -8.989 1.00 96.38 85 SER A N 1
ATOM 676 C CA . SER A 1 85 ? -1.232 -9.582 -7.646 1.00 96.38 85 SER A CA 1
ATOM 677 C C . SER A 1 85 ? -2.042 -8.418 -7.059 1.00 96.38 85 SER A C 1
ATOM 679 O O . SER A 1 85 ? -2.402 -8.422 -5.883 1.00 96.38 85 SER A O 1
ATOM 681 N N . LEU A 1 86 ? -2.373 -7.417 -7.885 1.00 93.44 86 LEU A N 1
ATOM 682 C CA . LEU A 1 86 ? -3.227 -6.290 -7.502 1.00 93.44 86 LEU A CA 1
ATOM 683 C C . LEU A 1 86 ? -4.626 -6.761 -7.086 1.00 93.44 86 LEU A C 1
ATOM 685 O O . LEU A 1 86 ? -5.135 -6.311 -6.060 1.00 93.44 86 LEU A O 1
ATOM 689 N N . ALA A 1 87 ? -5.238 -7.659 -7.861 1.00 93.56 87 ALA A N 1
ATOM 690 C CA . ALA A 1 87 ? -6.543 -8.230 -7.541 1.00 93.56 87 ALA A CA 1
ATOM 691 C C . ALA A 1 87 ? -6.507 -9.020 -6.225 1.00 93.56 87 ALA A C 1
ATOM 693 O O . ALA A 1 87 ? -7.362 -8.803 -5.369 1.00 93.56 87 ALA A O 1
ATOM 694 N N . THR A 1 88 ? -5.480 -9.851 -6.022 1.00 95.56 88 THR A N 1
ATOM 695 C CA . THR A 1 88 ? -5.291 -10.607 -4.778 1.00 95.56 88 THR A CA 1
ATOM 696 C C . THR A 1 88 ? -5.129 -9.688 -3.570 1.00 95.56 88 THR A C 1
ATOM 698 O O . THR A 1 88 ? -5.786 -9.911 -2.557 1.00 95.56 88 THR A O 1
ATOM 701 N N . ILE A 1 89 ? -4.322 -8.624 -3.660 1.00 94.19 89 ILE A N 1
ATOM 702 C CA . ILE A 1 89 ? -4.179 -7.663 -2.553 1.00 94.19 89 ILE A CA 1
ATOM 703 C C . ILE A 1 89 ? -5.521 -6.998 -2.239 1.00 94.19 89 ILE A C 1
ATOM 705 O O . ILE A 1 89 ? -5.871 -6.885 -1.071 1.00 94.19 89 ILE A O 1
ATOM 709 N N . ARG A 1 90 ? -6.291 -6.594 -3.258 1.00 91.06 90 ARG A N 1
ATOM 710 C CA . ARG A 1 90 ? -7.609 -5.968 -3.061 1.00 91.06 90 ARG A CA 1
ATOM 711 C C . ARG A 1 90 ? -8.592 -6.905 -2.369 1.00 91.06 90 ARG A C 1
ATOM 713 O O . ARG A 1 90 ? -9.225 -6.506 -1.399 1.00 91.06 90 ARG A O 1
ATOM 720 N N . GLU A 1 91 ? -8.706 -8.138 -2.852 1.00 92.75 91 GLU A N 1
ATOM 721 C CA . GLU A 1 91 ? -9.562 -9.159 -2.242 1.00 92.75 91 GLU A CA 1
ATOM 722 C C . GLU A 1 91 ? -9.170 -9.396 -0.779 1.00 92.75 91 GLU A C 1
ATOM 724 O O . GLU A 1 91 ? -10.021 -9.455 0.109 1.00 92.75 91 GLU A O 1
ATOM 729 N N . GLN A 1 92 ? -7.869 -9.476 -0.513 1.00 93.69 92 GLN A N 1
ATOM 730 C CA . GLN A 1 92 ? -7.369 -9.685 0.832 1.00 93.69 92 GLN A CA 1
ATOM 731 C C . GLN A 1 92 ? -7.588 -8.463 1.745 1.00 93.69 92 GLN A C 1
ATOM 733 O O . GLN A 1 92 ? -7.997 -8.614 2.895 1.00 93.69 92 GLN A O 1
ATOM 738 N N . ASP A 1 93 ? -7.371 -7.247 1.256 1.00 91.56 93 ASP A N 1
ATOM 739 C CA . ASP A 1 93 ? -7.635 -6.026 2.019 1.00 91.56 93 ASP A CA 1
ATOM 740 C C . ASP A 1 93 ? -9.131 -5.914 2.379 1.00 91.56 93 ASP A C 1
ATOM 742 O O . ASP A 1 93 ? -9.464 -5.610 3.528 1.00 91.56 93 ASP A O 1
ATOM 746 N N . LEU A 1 94 ? -10.039 -6.262 1.456 1.00 90.56 94 LEU A N 1
ATOM 747 C CA . LEU A 1 94 ? -11.475 -6.372 1.749 1.00 90.56 94 LEU A CA 1
ATOM 748 C C . LEU A 1 94 ? -11.749 -7.424 2.828 1.00 90.56 94 LEU A C 1
ATOM 750 O O . LEU A 1 94 ? -12.440 -7.146 3.806 1.00 90.56 94 LEU A O 1
ATOM 754 N N . LYS A 1 95 ? -11.131 -8.603 2.722 1.00 93.75 95 LYS A N 1
ATOM 755 C CA . LYS A 1 95 ? -11.297 -9.658 3.725 1.00 93.75 95 LYS A CA 1
ATOM 756 C C . LYS A 1 95 ? -10.787 -9.242 5.110 1.00 93.75 95 LYS A C 1
ATOM 758 O O . LYS A 1 95 ? -11.413 -9.597 6.105 1.00 93.75 95 LYS A O 1
ATOM 763 N N . LEU A 1 96 ? -9.697 -8.473 5.202 1.00 94.12 96 LEU A N 1
ATOM 764 C CA . LEU A 1 96 ? -9.220 -7.900 6.470 1.00 94.12 96 LEU A CA 1
ATOM 765 C C . LEU A 1 96 ? -10.222 -6.907 7.064 1.00 94.12 96 LEU A C 1
ATOM 767 O O . LEU A 1 96 ? -10.436 -6.918 8.279 1.00 94.12 96 LEU A O 1
ATOM 771 N N . ARG A 1 97 ? -10.842 -6.065 6.227 1.00 92.19 97 ARG A N 1
ATOM 772 C CA . ARG A 1 97 ? -11.916 -5.157 6.655 1.00 92.19 97 ARG A CA 1
ATOM 773 C C . ARG A 1 97 ? -13.093 -5.954 7.224 1.00 92.19 97 ARG A C 1
ATOM 775 O O . ARG A 1 97 ? -13.555 -5.631 8.317 1.00 92.19 97 ARG A O 1
ATOM 782 N N . ASP A 1 98 ? -13.510 -7.019 6.547 1.00 93.56 98 ASP A N 1
ATOM 783 C CA . ASP A 1 98 ? -14.625 -7.870 6.981 1.00 93.56 98 ASP A CA 1
ATOM 784 C C . ASP A 1 98 ? -14.321 -8.614 8.283 1.00 93.56 98 ASP A C 1
ATOM 786 O O . ASP A 1 98 ? -15.122 -8.580 9.214 1.00 93.56 98 ASP A O 1
ATOM 790 N N . LEU A 1 99 ? -13.143 -9.241 8.386 1.00 95.88 99 LEU A N 1
ATOM 791 C CA . LEU A 1 99 ? -12.685 -9.888 9.620 1.00 95.88 99 LEU A CA 1
ATOM 792 C C . LEU A 1 99 ? -12.657 -8.891 10.780 1.00 95.88 99 LEU A C 1
ATOM 794 O O . LEU A 1 99 ? -13.066 -9.209 11.898 1.00 95.88 99 LEU A O 1
ATOM 798 N N . SER A 1 100 ? -12.216 -7.659 10.510 1.00 94.56 100 SER A N 1
ATOM 799 C CA . SER A 1 100 ? -12.237 -6.603 11.508 1.00 94.56 100 SER A CA 1
ATOM 800 C C . SER A 1 100 ? -13.661 -6.325 11.997 1.00 94.56 100 SER A C 1
ATOM 802 O O . SER A 1 100 ? -13.888 -6.385 13.206 1.00 94.56 100 SER A O 1
ATOM 804 N N . LYS A 1 101 ? -14.614 -6.102 11.083 1.00 92.50 101 LYS A N 1
ATOM 805 C CA . LYS A 1 101 ? -16.032 -5.835 11.397 1.00 92.50 101 LYS A CA 1
ATOM 806 C C . LYS A 1 101 ? -16.705 -6.990 12.143 1.00 92.50 101 LYS A C 1
ATOM 808 O O . LYS A 1 101 ? -17.457 -6.766 13.084 1.00 92.50 101 LYS A O 1
ATOM 813 N N . GLN A 1 102 ? -16.371 -8.227 11.780 1.00 94.94 102 GLN A N 1
ATOM 814 C CA . GLN A 1 102 ? -16.867 -9.457 12.414 1.00 94.94 102 GLN A CA 1
ATOM 815 C C . GLN A 1 102 ? -16.246 -9.728 13.791 1.00 94.94 102 GLN A C 1
ATOM 817 O O . GLN A 1 102 ? -16.507 -10.767 14.395 1.00 94.94 102 GLN A O 1
ATOM 822 N N . ASN A 1 103 ? -15.420 -8.807 14.295 1.00 95.12 103 ASN A N 1
ATOM 823 C CA . ASN A 1 103 ? -14.695 -8.957 15.546 1.00 95.12 103 ASN A CA 1
ATOM 824 C C . ASN A 1 103 ? -13.841 -10.239 15.595 1.00 95.12 103 ASN A C 1
ATOM 826 O O . ASN A 1 103 ? -13.747 -10.890 16.638 1.00 95.12 103 ASN A O 1
ATOM 830 N N . ALA A 1 104 ? -13.227 -10.607 14.465 1.00 97.75 104 ALA A N 1
ATOM 831 C CA . ALA A 1 104 ? -12.277 -11.711 14.417 1.00 97.75 104 ALA A CA 1
ATOM 832 C C . ALA A 1 104 ? -11.108 -11.449 15.387 1.00 97.75 104 ALA A C 1
ATOM 834 O O . ALA A 1 104 ? -10.704 -10.284 15.554 1.00 97.75 104 ALA A O 1
ATOM 835 N N . PRO A 1 105 ? -10.566 -12.497 16.030 1.00 97.25 105 PRO A N 1
ATOM 836 C CA . PRO A 1 105 ? -9.458 -12.359 16.962 1.00 97.25 105 PRO A CA 1
ATOM 837 C C . PRO A 1 105 ? -8.186 -11.878 16.247 1.00 97.25 105 PRO A C 1
ATOM 839 O O . PRO A 1 105 ? -8.005 -12.065 15.041 1.00 97.25 105 PRO A O 1
ATOM 842 N N . LEU A 1 106 ? -7.299 -11.221 17.002 1.00 95.81 106 LEU A N 1
ATOM 843 C CA . LEU A 1 106 ? -6.093 -10.595 16.451 1.00 95.81 106 LEU A CA 1
ATOM 844 C C . LEU A 1 106 ? -5.196 -11.597 15.711 1.00 95.81 106 LEU A C 1
ATOM 846 O O . LEU A 1 106 ? -4.652 -11.264 14.664 1.00 95.81 106 LEU A O 1
ATOM 850 N N . ASP A 1 107 ? -5.055 -12.823 16.209 1.00 97.31 107 ASP A N 1
ATOM 851 C CA . ASP A 1 107 ? -4.225 -13.857 15.586 1.00 97.31 107 ASP A CA 1
ATOM 852 C C . ASP A 1 107 ? -4.723 -14.260 14.188 1.00 97.31 107 ASP A C 1
ATOM 854 O O . ASP A 1 107 ? -3.908 -14.456 13.281 1.00 97.31 107 ASP A O 1
ATOM 858 N N . GLU A 1 108 ? -6.041 -14.307 13.980 1.00 97.31 108 GLU A N 1
ATOM 859 C CA . GLU A 1 108 ? -6.655 -14.521 12.666 1.00 97.31 108 GLU A CA 1
ATOM 860 C C . GLU A 1 108 ? -6.382 -13.343 11.717 1.00 97.31 108 GLU A C 1
ATOM 862 O O . GLU A 1 108 ? -5.930 -13.545 10.583 1.00 97.31 108 GLU A O 1
ATOM 867 N N . ILE A 1 109 ? -6.570 -12.107 12.193 1.00 96.38 109 ILE A N 1
ATOM 868 C CA . ILE A 1 109 ? -6.283 -10.889 11.416 1.00 96.38 109 ILE A CA 1
ATOM 869 C C . ILE A 1 109 ? -4.795 -10.831 11.040 1.00 96.38 109 ILE A C 1
ATOM 871 O O . ILE A 1 109 ? -4.447 -10.541 9.892 1.00 96.38 109 ILE A O 1
ATOM 875 N N . GLU A 1 110 ? -3.895 -11.143 11.972 1.00 96.44 110 GLU A N 1
ATOM 876 C CA . GLU A 1 110 ? -2.457 -11.170 11.722 1.00 96.44 110 GLU A CA 1
ATOM 877 C C . GLU A 1 110 ? -2.052 -12.262 10.732 1.00 96.44 110 GLU A C 1
ATOM 879 O O . GLU A 1 110 ? -1.199 -12.024 9.868 1.00 96.44 110 GLU A O 1
ATOM 884 N N . ALA A 1 111 ? -2.628 -13.462 10.854 1.00 95.56 111 ALA A N 1
ATOM 885 C CA . ALA A 1 111 ? -2.369 -14.563 9.933 1.00 95.56 111 ALA A CA 1
ATOM 886 C C . ALA A 1 111 ? -2.722 -14.159 8.499 1.00 95.56 111 ALA A C 1
ATOM 888 O O . ALA A 1 111 ? -1.932 -14.384 7.578 1.00 95.56 111 ALA A O 1
ATOM 889 N N . PHE A 1 112 ? -3.858 -13.488 8.326 1.00 94.69 112 PHE A N 1
ATOM 890 C CA . PHE A 1 112 ? -4.296 -13.015 7.026 1.00 94.69 112 PHE A CA 1
ATOM 891 C C . PHE A 1 112 ? -3.453 -11.826 6.524 1.00 94.69 112 PHE A C 1
ATOM 893 O O . PHE A 1 112 ? -3.017 -11.813 5.373 1.00 94.69 112 PHE A O 1
ATOM 900 N N . ASN A 1 113 ? -3.092 -10.881 7.397 1.00 95.56 113 ASN A N 1
ATOM 901 C CA . ASN A 1 113 ? -2.219 -9.755 7.050 1.00 95.56 113 ASN A CA 1
ATOM 902 C C . ASN A 1 113 ? -0.822 -10.201 6.573 1.00 95.56 113 ASN A C 1
ATOM 904 O O . ASN A 1 113 ? -0.226 -9.569 5.701 1.00 95.56 113 ASN A O 1
A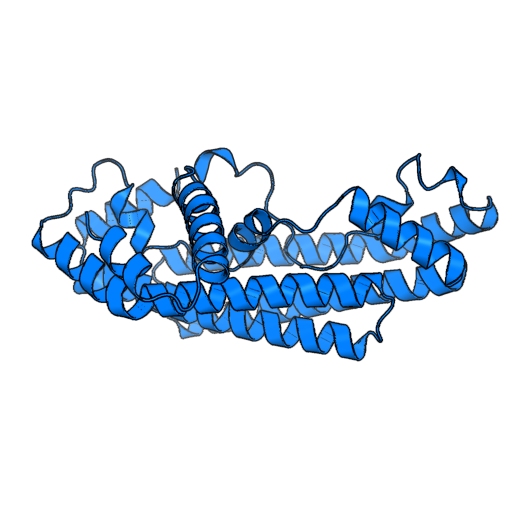TOM 908 N N . LYS A 1 114 ? -0.291 -11.321 7.083 1.00 96.69 114 LYS A N 1
ATOM 909 C CA . LYS A 1 114 ? 0.969 -11.902 6.580 1.00 96.69 114 LYS A CA 1
ATOM 910 C C . LYS A 1 114 ? 0.876 -12.306 5.104 1.00 96.69 114 LYS A C 1
ATOM 912 O O . LYS A 1 114 ? 1.882 -12.208 4.397 1.00 96.69 114 LYS A O 1
ATOM 917 N N . LEU A 1 115 ? -0.300 -12.730 4.631 1.00 96.25 115 LEU A N 1
ATOM 918 C CA . LEU A 1 115 ? -0.535 -13.034 3.215 1.00 96.25 115 LEU A CA 1
ATOM 919 C C . LEU A 1 115 ? -0.489 -11.754 2.373 1.00 96.25 115 LEU A C 1
ATOM 921 O O . LEU A 1 115 ? 0.228 -11.725 1.374 1.00 96.25 115 LEU A O 1
ATOM 925 N N . VAL A 1 116 ? -1.132 -10.679 2.842 1.00 95.25 116 VAL A N 1
ATOM 926 C CA . VAL A 1 116 ? -1.117 -9.363 2.176 1.00 95.25 116 VAL A CA 1
ATOM 927 C C . VAL A 1 116 ? 0.297 -8.814 2.049 1.00 95.25 116 VAL A C 1
ATOM 929 O O . VAL A 1 116 ? 0.717 -8.401 0.970 1.00 95.25 116 VAL A O 1
ATOM 932 N N . ILE A 1 117 ? 1.072 -8.850 3.136 1.00 96.00 117 ILE A N 1
ATOM 933 C CA . ILE A 1 117 ? 2.468 -8.390 3.145 1.00 96.00 117 ILE A CA 1
ATOM 934 C C . ILE A 1 117 ? 3.302 -9.169 2.126 1.00 96.00 117 ILE A C 1
ATOM 936 O O . ILE A 1 117 ? 4.082 -8.582 1.370 1.00 96.00 117 ILE A O 1
ATOM 940 N N . LYS A 1 118 ? 3.143 -10.498 2.091 1.00 97.56 118 LYS A N 1
ATOM 941 C CA . LYS A 1 118 ? 3.844 -11.352 1.130 1.00 97.56 118 LYS A CA 1
ATOM 942 C C . LYS A 1 118 ? 3.494 -10.954 -0.306 1.00 97.56 118 LYS A C 1
ATOM 944 O O . LYS A 1 118 ? 4.408 -10.823 -1.122 1.00 97.56 118 LYS A O 1
ATOM 949 N N . GLU A 1 119 ? 2.217 -10.718 -0.589 1.00 97.81 119 GLU A N 1
ATOM 950 C CA . GLU A 1 119 ? 1.744 -10.348 -1.922 1.00 97.81 119 GLU A CA 1
ATOM 951 C C . GLU A 1 119 ? 2.205 -8.942 -2.338 1.00 97.81 119 GLU A C 1
ATOM 953 O O . GLU A 1 119 ? 2.688 -8.747 -3.450 1.00 97.81 119 GLU A O 1
ATOM 958 N N . ARG A 1 120 ? 2.199 -7.963 -1.426 1.00 96.38 120 ARG A N 1
ATOM 959 C CA . ARG A 1 120 ? 2.735 -6.611 -1.685 1.00 96.38 120 ARG A CA 1
ATOM 960 C C . ARG A 1 120 ? 4.234 -6.622 -1.986 1.00 96.38 120 ARG A C 1
ATOM 962 O O . ARG A 1 120 ? 4.694 -5.900 -2.878 1.00 96.38 120 ARG A O 1
ATOM 969 N N . ILE A 1 121 ? 5.005 -7.464 -1.293 1.00 97.56 121 ILE A N 1
ATOM 970 C CA . ILE A 1 121 ? 6.430 -7.675 -1.591 1.00 97.56 121 ILE A CA 1
ATOM 971 C C . ILE A 1 121 ? 6.599 -8.368 -2.953 1.00 97.56 121 ILE A C 1
ATOM 973 O O . ILE A 1 121 ? 7.505 -8.003 -3.711 1.00 97.56 121 ILE A O 1
ATOM 977 N N . HIS A 1 122 ? 5.740 -9.338 -3.286 1.00 97.81 122 HIS A N 1
ATOM 978 C CA . HIS A 1 122 ? 5.747 -10.010 -4.586 1.00 97.81 122 HIS A CA 1
ATOM 979 C C . HIS A 1 122 ? 5.460 -9.035 -5.734 1.00 97.81 122 HIS A C 1
ATOM 981 O O . HIS A 1 122 ? 6.296 -8.898 -6.631 1.00 97.81 122 HIS A O 1
ATOM 987 N N . LEU A 1 123 ? 4.370 -8.271 -5.648 1.00 97.31 123 LEU A N 1
ATOM 988 C CA . LEU A 1 123 ? 4.027 -7.209 -6.594 1.00 97.31 123 LEU A CA 1
ATOM 989 C C . LEU A 1 123 ? 5.185 -6.217 -6.761 1.00 97.31 123 LEU A C 1
ATOM 991 O O . LEU A 1 123 ? 5.561 -5.869 -7.880 1.00 97.31 123 LEU A O 1
ATOM 995 N N . SER A 1 124 ? 5.801 -5.803 -5.652 1.00 97.44 124 SER A N 1
ATOM 996 C CA . SER A 1 124 ? 6.942 -4.884 -5.696 1.00 97.44 124 SER A CA 1
ATOM 997 C C . SER A 1 124 ? 8.153 -5.486 -6.410 1.00 97.44 124 SER A C 1
ATOM 999 O O . SER A 1 124 ? 8.853 -4.812 -7.163 1.00 97.44 124 SER A O 1
ATOM 1001 N N . THR A 1 125 ? 8.371 -6.788 -6.234 1.00 98.19 125 THR A N 1
ATOM 1002 C CA . THR A 1 125 ? 9.421 -7.543 -6.924 1.00 98.19 125 THR A CA 1
ATOM 1003 C C . THR A 1 125 ? 9.162 -7.636 -8.429 1.00 98.19 125 THR A C 1
ATOM 1005 O O . THR A 1 125 ? 10.122 -7.521 -9.195 1.00 98.19 125 THR A O 1
ATOM 1008 N N . LEU A 1 126 ? 7.905 -7.834 -8.847 1.00 98.06 126 LEU A N 1
ATOM 1009 C CA . LEU A 1 126 ? 7.498 -7.858 -10.257 1.00 98.06 126 LEU A CA 1
ATOM 1010 C C . LEU A 1 126 ? 7.706 -6.494 -10.917 1.00 98.06 126 LEU A C 1
ATOM 1012 O O . LEU A 1 126 ? 8.362 -6.420 -11.953 1.00 98.06 126 LEU A O 1
ATOM 1016 N N . LYS A 1 127 ? 7.232 -5.414 -10.282 1.00 97.56 127 LYS A N 1
ATOM 1017 C CA . LYS A 1 127 ? 7.383 -4.044 -10.796 1.00 97.56 127 LYS A CA 1
ATOM 1018 C C . LYS A 1 127 ? 8.848 -3.636 -10.968 1.00 97.56 127 LYS A C 1
ATOM 1020 O O . LYS A 1 127 ? 9.205 -3.063 -11.992 1.00 97.56 127 LYS A O 1
ATOM 1025 N N . LEU A 1 128 ? 9.710 -3.976 -10.007 1.00 98.19 128 LEU A N 1
ATOM 1026 C CA . LEU A 1 128 ? 11.148 -3.703 -10.119 1.00 98.19 128 LEU A CA 1
ATOM 1027 C C . LEU A 1 128 ? 11.823 -4.553 -11.197 1.00 98.19 128 LEU A C 1
ATOM 1029 O O . LEU A 1 128 ? 12.704 -4.058 -11.883 1.00 98.19 128 LEU A O 1
ATOM 1033 N N . LYS A 1 129 ? 11.400 -5.809 -11.387 1.00 98.06 129 LYS A N 1
ATOM 1034 C CA . LYS A 1 129 ? 11.934 -6.645 -12.471 1.00 98.06 129 LYS A CA 1
ATOM 1035 C C . LYS A 1 129 ? 11.537 -6.082 -13.845 1.00 98.06 129 LYS A C 1
ATOM 1037 O O . LYS A 1 129 ? 12.398 -5.972 -14.705 1.00 98.06 129 LYS A O 1
ATOM 1042 N N . PHE A 1 130 ? 10.286 -5.640 -14.010 1.00 97.62 130 PHE A N 1
ATOM 1043 C CA . PHE A 1 130 ? 9.846 -4.934 -15.218 1.00 97.62 130 PHE A CA 1
ATOM 1044 C C . PHE A 1 130 ? 10.678 -3.670 -15.475 1.00 97.62 130 PHE A C 1
ATOM 1046 O O . PHE A 1 130 ? 11.134 -3.463 -16.594 1.00 97.62 130 PHE A O 1
ATOM 1053 N N . ARG A 1 131 ? 10.913 -2.849 -14.439 1.00 97.31 131 ARG A N 1
ATOM 1054 C CA . ARG A 1 131 ? 11.793 -1.674 -14.526 1.00 97.31 131 ARG A CA 1
ATOM 1055 C C . ARG A 1 131 ? 13.183 -2.060 -15.032 1.00 97.31 131 ARG A C 1
ATOM 1057 O O . ARG A 1 131 ? 13.656 -1.463 -15.989 1.00 97.31 131 ARG A O 1
ATOM 1064 N N . ASP A 1 132 ? 13.827 -3.033 -14.394 1.00 98.25 132 ASP A N 1
ATOM 1065 C CA . ASP A 1 132 ? 15.199 -3.429 -14.722 1.00 98.25 132 ASP A CA 1
ATOM 1066 C C . AS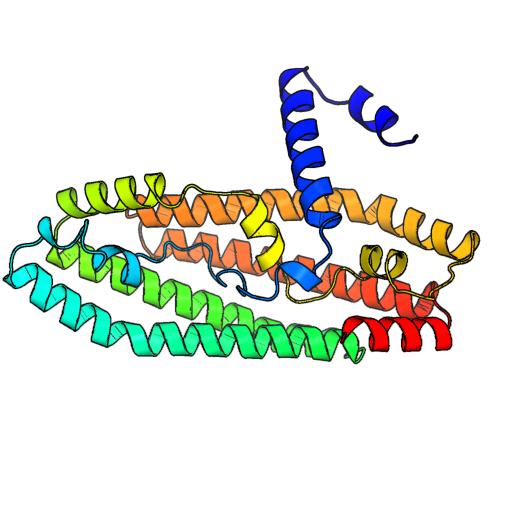P A 1 132 ? 15.295 -3.971 -16.166 1.00 98.25 132 ASP A C 1
ATOM 1068 O O . ASP A 1 132 ? 16.202 -3.594 -16.910 1.00 98.25 132 ASP A O 1
ATOM 1072 N N . ASP A 1 133 ? 14.326 -4.789 -16.594 1.00 98.12 133 ASP A N 1
ATOM 1073 C CA . ASP A 1 133 ? 14.253 -5.315 -17.964 1.00 98.12 133 ASP A CA 1
ATOM 1074 C C . ASP A 1 133 ? 14.002 -4.192 -18.989 1.00 98.12 133 ASP A C 1
ATOM 1076 O O . ASP A 1 133 ? 14.639 -4.159 -20.044 1.00 98.12 133 ASP A O 1
ATOM 1080 N N . LEU A 1 134 ? 13.129 -3.229 -18.666 1.00 96.62 134 LEU A N 1
ATOM 1081 C CA . LEU A 1 134 ? 12.888 -2.042 -19.489 1.00 96.62 134 LEU A CA 1
ATOM 1082 C C . LEU A 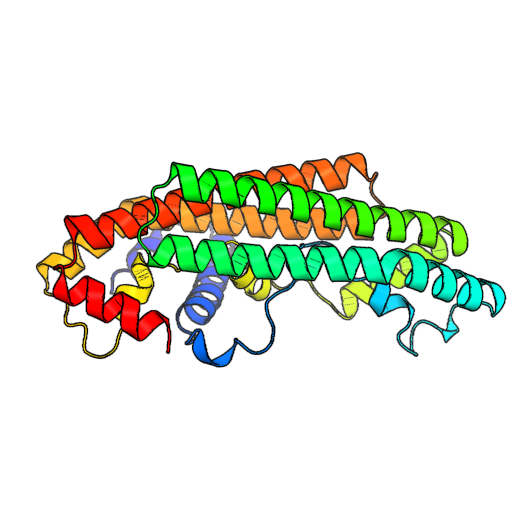1 134 ? 14.170 -1.219 -19.662 1.00 96.62 134 LEU A C 1
ATOM 1084 O O . LEU A 1 134 ? 14.502 -0.849 -20.788 1.00 96.62 134 LEU A O 1
ATOM 1088 N N . ILE A 1 135 ? 14.908 -0.962 -18.578 1.00 96.94 135 ILE A N 1
ATOM 1089 C CA . ILE A 1 135 ? 16.193 -0.247 -18.618 1.00 96.94 135 ILE A CA 1
ATOM 1090 C C . ILE A 1 135 ? 17.192 -0.993 -19.509 1.00 96.94 135 ILE A C 1
ATOM 1092 O O . ILE A 1 135 ? 17.892 -0.359 -20.296 1.00 96.94 135 ILE A O 1
ATOM 1096 N N . GLY A 1 136 ? 17.212 -2.328 -19.465 1.00 97.50 136 GLY A N 1
ATOM 1097 C CA . GLY A 1 136 ? 18.031 -3.146 -20.364 1.00 97.50 136 GLY A CA 1
ATOM 1098 C C . GLY A 1 136 ? 17.713 -2.958 -21.855 1.00 97.50 136 GLY A C 1
ATOM 1099 O O . GLY A 1 136 ? 18.605 -3.120 -22.686 1.00 97.50 136 GLY A O 1
ATOM 1100 N N . ILE A 1 137 ? 16.475 -2.586 -22.198 1.00 96.44 137 ILE A N 1
ATOM 1101 C CA . ILE A 1 137 ? 16.045 -2.307 -23.578 1.00 96.44 137 ILE A CA 1
ATOM 1102 C C . ILE A 1 137 ? 16.427 -0.884 -24.000 1.00 96.44 137 ILE A C 1
ATOM 1104 O O . ILE A 1 137 ? 16.953 -0.692 -25.095 1.00 96.44 137 ILE A O 1
ATOM 1108 N N . ILE A 1 138 ? 16.141 0.113 -23.156 1.00 95.12 138 ILE A N 1
ATOM 1109 C CA . ILE A 1 138 ? 16.188 1.537 -23.545 1.00 95.12 138 ILE A CA 1
ATOM 1110 C C . ILE A 1 138 ? 17.470 2.264 -23.104 1.00 95.12 138 ILE A C 1
ATOM 1112 O O . ILE A 1 138 ? 17.769 3.353 -23.599 1.00 95.12 138 ILE A O 1
ATOM 1116 N N . GLY A 1 139 ? 18.218 1.683 -22.165 1.00 96.19 139 GLY A N 1
ATOM 1117 C CA . GLY A 1 139 ? 19.400 2.265 -21.535 1.00 96.19 139 GLY A CA 1
ATOM 1118 C C . GLY A 1 139 ? 19.105 3.358 -20.497 1.00 96.19 139 GLY A C 1
ATOM 1119 O O . GLY A 1 139 ? 18.032 3.968 -20.462 1.00 96.19 139 GLY A O 1
ATOM 1120 N N . ASP A 1 140 ? 20.108 3.657 -19.667 1.00 96.19 140 ASP A N 1
ATOM 1121 C CA . ASP A 1 140 ? 19.983 4.573 -18.522 1.00 96.19 140 ASP A CA 1
ATOM 1122 C C . ASP A 1 140 ? 19.571 6.000 -18.916 1.00 96.19 140 ASP A C 1
ATOM 1124 O O . ASP A 1 140 ? 18.790 6.649 -18.223 1.00 96.19 140 ASP A O 1
ATOM 1128 N N . ALA A 1 141 ? 20.066 6.504 -20.052 1.00 94.94 141 ALA A N 1
ATOM 1129 C CA . ALA A 1 141 ? 19.767 7.867 -20.491 1.00 94.94 141 ALA A CA 1
ATOM 1130 C C . ALA A 1 141 ? 18.269 8.068 -20.783 1.00 94.94 141 ALA A C 1
ATOM 1132 O O . ALA A 1 141 ? 17.687 9.073 -20.369 1.00 94.94 141 ALA A O 1
ATOM 1133 N N . LYS A 1 142 ? 17.630 7.105 -21.465 1.00 94.19 142 LYS A N 1
ATOM 1134 C CA . LYS A 1 142 ? 16.184 7.152 -21.731 1.00 94.19 142 LYS A CA 1
ATOM 1135 C C . LYS A 1 142 ? 15.384 6.897 -20.461 1.00 94.19 142 LYS A C 1
ATOM 1137 O O . LYS A 1 142 ? 14.395 7.592 -20.237 1.00 94.19 142 LYS A O 1
ATOM 1142 N N . TRP A 1 143 ? 15.834 5.970 -19.615 1.00 95.50 143 TRP A N 1
ATOM 1143 C CA . TRP A 1 143 ? 15.222 5.731 -18.310 1.00 95.50 143 TRP A CA 1
ATOM 1144 C C . TRP A 1 143 ? 15.134 7.004 -17.469 1.00 95.50 143 TRP A C 1
ATOM 1146 O O . TRP A 1 143 ? 14.044 7.356 -17.031 1.00 95.50 143 TRP A O 1
ATOM 1156 N N . ASN A 1 144 ? 16.239 7.737 -17.309 1.00 94.88 144 ASN A N 1
ATOM 1157 C CA . ASN A 1 144 ? 16.262 8.960 -16.503 1.00 94.88 144 ASN A CA 1
ATOM 1158 C C . ASN A 1 144 ? 15.254 10.001 -17.013 1.00 94.88 144 ASN A C 1
ATOM 1160 O O . ASN A 1 144 ? 14.586 10.660 -16.220 1.00 94.88 144 ASN A O 1
ATOM 1164 N N . SER A 1 145 ? 15.096 10.108 -18.336 1.00 92.81 145 SER A N 1
ATOM 1165 C CA . SER A 1 145 ? 14.110 11.003 -18.944 1.00 92.81 145 SER A CA 1
ATOM 1166 C C . SER A 1 145 ? 12.663 10.567 -18.672 1.00 92.81 145 SER A C 1
ATOM 1168 O O . SER A 1 145 ? 11.818 11.412 -18.382 1.00 92.81 145 SER A O 1
ATOM 1170 N N . ILE A 1 146 ? 12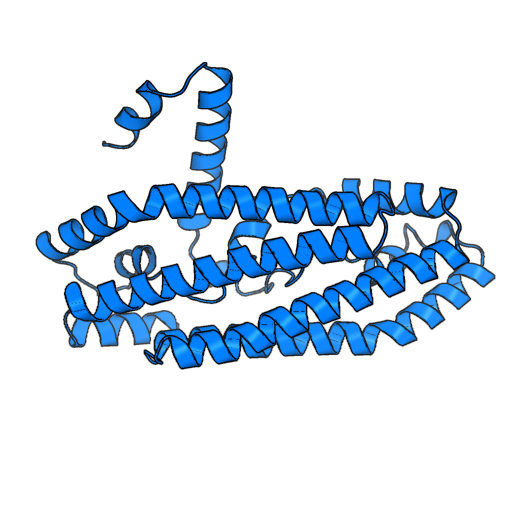.375 9.261 -18.726 1.00 92.88 146 ILE A N 1
ATOM 1171 C CA . ILE A 1 146 ? 11.053 8.702 -18.395 1.00 92.88 146 ILE A CA 1
ATOM 1172 C C . ILE A 1 146 ? 10.754 8.877 -16.906 1.00 92.88 146 ILE A C 1
ATOM 1174 O O . ILE A 1 146 ? 9.656 9.294 -16.555 1.00 92.88 146 ILE A O 1
ATOM 1178 N N . ALA A 1 147 ? 11.720 8.578 -16.037 1.00 94.06 147 ALA A N 1
ATOM 1179 C CA . ALA A 1 147 ? 11.573 8.688 -14.592 1.00 94.06 147 ALA A CA 1
ATOM 1180 C C . ALA A 1 147 ? 11.291 10.134 -14.162 1.00 94.06 147 ALA A C 1
ATOM 1182 O O . ALA A 1 147 ? 10.387 10.360 -13.360 1.00 94.06 147 ALA A O 1
ATOM 1183 N N . GLN A 1 148 ? 12.001 11.106 -14.745 1.00 93.38 148 GLN A N 1
ATOM 1184 C CA . GLN A 1 148 ? 11.740 12.526 -14.517 1.00 93.38 148 GLN A CA 1
ATOM 1185 C C . GLN A 1 148 ? 10.323 12.916 -14.957 1.00 93.38 148 GLN A C 1
ATOM 1187 O O . GLN A 1 148 ? 9.589 13.532 -14.194 1.00 93.38 148 GLN A O 1
ATOM 1192 N N . GLN A 1 149 ? 9.911 12.528 -16.165 1.00 91.50 149 GLN A N 1
ATOM 1193 C CA . GLN A 1 149 ? 8.580 12.871 -16.665 1.00 91.50 149 GLN A CA 1
ATOM 1194 C C . GLN A 1 149 ? 7.467 12.202 -15.850 1.00 91.50 149 GLN A C 1
ATOM 1196 O O . GLN A 1 149 ? 6.435 12.817 -15.596 1.00 91.50 149 GLN A O 1
ATOM 1201 N N . TYR A 1 150 ? 7.676 10.958 -15.410 1.00 92.25 150 TYR A N 1
ATOM 1202 C CA . TYR A 1 150 ? 6.759 10.293 -14.488 1.00 92.25 150 TYR A CA 1
ATOM 1203 C C . TYR A 1 150 ? 6.620 11.103 -13.196 1.00 92.25 150 TYR A C 1
ATOM 1205 O O . TYR A 1 150 ? 5.512 11.256 -12.689 1.00 92.25 150 TYR A O 1
ATOM 1213 N N . ASP A 1 151 ? 7.726 11.629 -12.664 1.00 91.81 151 ASP A N 1
ATOM 1214 C CA . ASP A 1 151 ? 7.716 12.447 -11.452 1.00 91.81 151 ASP A CA 1
ATOM 1215 C C . ASP A 1 151 ? 6.954 13.763 -11.620 1.00 91.81 151 ASP A C 1
ATOM 1217 O O . ASP A 1 151 ? 6.194 14.148 -10.735 1.00 91.81 151 ASP A O 1
ATOM 1221 N N . GLU A 1 152 ? 7.091 14.396 -12.783 1.00 90.88 152 GLU A N 1
ATOM 1222 C CA . GLU A 1 152 ? 6.377 15.624 -13.139 1.00 90.88 152 GLU A CA 1
ATOM 1223 C C . GLU A 1 152 ? 4.864 15.398 -13.317 1.00 90.88 152 GLU A C 1
ATOM 1225 O O . GLU A 1 152 ? 4.064 16.224 -12.878 1.00 90.88 152 GLU A O 1
ATOM 1230 N N . VAL A 1 153 ? 4.458 14.284 -13.941 1.00 89.81 153 VAL A N 1
ATOM 1231 C CA . VAL A 1 153 ? 3.040 13.953 -14.204 1.00 89.81 153 VAL A CA 1
ATOM 1232 C C . VAL A 1 153 ? 2.351 13.344 -12.978 1.00 89.81 153 VAL A C 1
ATOM 1234 O O . VAL A 1 153 ? 1.150 13.528 -12.775 1.00 89.81 153 VAL A O 1
ATOM 1237 N N . HIS A 1 154 ? 3.102 12.628 -12.143 1.00 88.12 154 HIS A N 1
ATOM 1238 C CA . HIS A 1 154 ? 2.608 11.960 -10.942 1.00 88.12 154 HIS A CA 1
ATOM 1239 C C . HIS A 1 154 ? 3.433 12.374 -9.718 1.00 88.12 154 HIS A C 1
ATOM 1241 O O . HIS A 1 154 ? 4.151 11.528 -9.149 1.00 88.12 154 HIS A O 1
ATOM 1247 N N . PRO A 1 155 ? 3.340 13.651 -9.299 1.00 87.88 155 PRO A N 1
ATOM 1248 C CA . PRO A 1 155 ? 4.054 14.130 -8.130 1.00 87.88 155 PRO A CA 1
ATOM 1249 C C . PRO A 1 155 ? 3.652 13.319 -6.900 1.00 87.88 155 PRO A C 1
ATOM 1251 O O . PRO A 1 155 ? 2.540 12.798 -6.783 1.00 87.88 155 PRO A O 1
ATOM 1254 N N . TYR A 1 156 ? 4.589 13.176 -5.969 1.00 85.25 156 TYR A N 1
ATOM 1255 C CA . TYR A 1 156 ? 4.290 12.507 -4.715 1.00 85.25 156 TYR A CA 1
ATOM 1256 C C . TYR A 1 156 ? 3.337 13.359 -3.867 1.00 85.25 156 TYR A C 1
ATOM 1258 O O . TYR A 1 156 ? 3.691 14.456 -3.438 1.00 85.25 156 TYR A O 1
ATOM 1266 N N . GLU A 1 157 ? 2.146 12.830 -3.590 1.00 80.62 157 GLU A N 1
ATOM 1267 C CA . GLU A 1 157 ? 1.124 13.496 -2.786 1.00 80.62 157 GLU A CA 1
ATOM 1268 C C . GLU A 1 157 ? 0.844 12.720 -1.498 1.00 80.62 157 GLU A C 1
ATOM 1270 O O . GLU A 1 157 ? 0.413 11.565 -1.522 1.00 80.62 157 GLU A O 1
ATOM 1275 N N . LEU A 1 158 ? 1.040 13.387 -0.357 1.00 72.69 158 LEU A N 1
ATOM 1276 C CA . LEU A 1 158 ? 0.861 12.795 0.970 1.00 72.69 158 LEU A CA 1
ATOM 1277 C C . LEU A 1 158 ? -0.567 12.275 1.213 1.00 72.69 158 LEU A C 1
ATOM 1279 O O . LEU A 1 158 ? -0.741 11.270 1.898 1.00 72.69 158 LEU A O 1
ATOM 1283 N N . GLY A 1 159 ? -1.588 12.937 0.658 1.00 62.31 159 GLY A N 1
ATOM 1284 C CA . GLY A 1 159 ? -2.990 12.572 0.890 1.00 62.31 159 GLY A CA 1
ATOM 1285 C C . GLY A 1 159 ? -3.338 11.164 0.412 1.00 62.31 159 GLY A C 1
ATOM 1286 O O . GLY A 1 159 ? -3.978 10.407 1.135 1.00 62.31 159 GLY A O 1
ATOM 1287 N N . ILE A 1 160 ? -2.784 10.765 -0.734 1.00 61.66 160 ILE A N 1
ATOM 1288 C CA . ILE A 1 160 ? -3.016 9.447 -1.333 1.00 61.66 160 ILE A CA 1
ATOM 1289 C C . ILE A 1 160 ? -2.368 8.325 -0.493 1.00 61.66 160 ILE A C 1
ATOM 1291 O O . ILE A 1 160 ? -2.763 7.164 -0.559 1.00 61.66 160 ILE A O 1
ATOM 1295 N N . VAL A 1 161 ? -1.356 8.642 0.320 1.00 64.50 161 VAL A N 1
ATOM 1296 C CA . VAL A 1 161 ? -0.671 7.678 1.199 1.00 64.50 161 VAL A CA 1
ATOM 1297 C C . VAL A 1 161 ? -1.617 7.217 2.304 1.00 64.50 161 VAL A C 1
ATOM 1299 O O . VAL A 1 161 ? -1.772 6.018 2.521 1.00 64.50 161 VAL A O 1
ATOM 1302 N N . VAL A 1 162 ? -2.297 8.155 2.972 1.00 61.53 162 VAL A N 1
ATOM 1303 C CA . VAL A 1 162 ? -3.133 7.878 4.155 1.00 61.53 162 VAL A CA 1
ATOM 1304 C C . VAL A 1 162 ? -4.235 6.861 3.851 1.00 61.53 162 VAL A C 1
ATOM 1306 O O . VAL A 1 162 ? -4.508 5.984 4.673 1.00 61.53 162 VAL A O 1
ATOM 1309 N N . GLU A 1 163 ? -4.799 6.913 2.649 1.00 63.91 163 GLU A N 1
ATOM 1310 C CA . GLU A 1 163 ? -5.880 6.028 2.203 1.00 63.91 163 GLU A CA 1
ATOM 1311 C C . GLU A 1 163 ? -5.421 4.573 1.975 1.00 63.91 163 GLU A C 1
ATOM 1313 O O . GLU A 1 163 ? -6.222 3.644 2.052 1.00 63.91 163 GLU A O 1
ATOM 1318 N N . ARG A 1 164 ? -4.122 4.340 1.744 1.00 73.81 164 ARG A N 1
ATOM 1319 C CA . ARG A 1 164 ? -3.542 3.013 1.427 1.00 73.81 164 ARG A CA 1
ATOM 1320 C C . ARG A 1 164 ? -2.948 2.281 2.613 1.00 73.81 164 ARG A C 1
ATOM 1322 O O . ARG A 1 164 ? -2.551 1.120 2.512 1.00 73.81 164 ARG A O 1
ATOM 1329 N N . ILE A 1 165 ? -2.785 2.989 3.720 1.00 77.19 165 ILE A N 1
ATOM 1330 C CA . ILE A 1 165 ? -1.901 2.567 4.797 1.00 77.19 165 ILE A CA 1
ATOM 1331 C C . ILE A 1 165 ? -2.475 1.374 5.586 1.00 77.19 165 ILE A C 1
ATOM 1333 O O . ILE A 1 165 ? -1.708 0.535 6.064 1.00 77.19 165 ILE A O 1
ATOM 1337 N N . SER A 1 166 ? -3.800 1.253 5.723 1.00 84.06 166 SER A N 1
ATOM 1338 C CA . SER A 1 166 ? -4.406 0.093 6.384 1.00 84.06 166 SER A CA 1
ATOM 1339 C C . SER A 1 166 ? -5.874 -0.111 5.989 1.00 84.06 166 SER A C 1
ATOM 1341 O O . SER A 1 166 ? -6.638 0.852 6.078 1.00 84.06 166 SER A O 1
ATOM 1343 N N . PRO A 1 167 ? -6.283 -1.356 5.663 1.00 86.38 167 PRO A N 1
ATOM 1344 C CA . PRO A 1 167 ? -7.656 -1.685 5.271 1.00 86.38 167 PRO A CA 1
ATOM 1345 C C . PRO A 1 167 ? -8.642 -1.727 6.447 1.00 86.38 167 PRO A C 1
ATOM 1347 O O . PRO A 1 167 ? -9.853 -1.778 6.246 1.00 86.38 167 PRO A O 1
ATOM 1350 N N . ILE A 1 168 ? -8.141 -1.716 7.687 1.00 89.31 168 ILE A N 1
ATOM 1351 C CA . ILE A 1 168 ? -8.990 -1.717 8.877 1.00 89.31 168 ILE A CA 1
ATOM 1352 C C . ILE A 1 168 ? -9.553 -0.305 9.103 1.00 89.31 168 ILE A C 1
ATOM 1354 O O . ILE A 1 168 ? -8.782 0.665 9.076 1.00 89.31 168 ILE A O 1
ATOM 1358 N N . PRO A 1 169 ? -10.863 -0.159 9.371 1.00 88.25 169 PRO A N 1
ATOM 1359 C CA . PRO A 1 169 ? -11.464 1.130 9.694 1.00 88.25 169 PRO A CA 1
ATOM 1360 C C . PRO A 1 169 ? -10.817 1.796 10.910 1.00 88.25 169 PRO A C 1
ATOM 1362 O O . PRO A 1 169 ? -10.323 1.138 11.825 1.00 88.25 169 PRO A O 1
ATOM 1365 N N . ASN A 1 170 ? -10.831 3.127 10.949 1.00 88.31 170 ASN A N 1
ATOM 1366 C CA . ASN A 1 170 ? -10.426 3.847 12.150 1.00 88.31 170 ASN A CA 1
ATOM 1367 C C . ASN A 1 170 ? -11.614 3.959 13.119 1.00 88.31 170 ASN A C 1
ATOM 1369 O O . ASN A 1 170 ? -12.297 4.979 13.136 1.00 88.31 170 ASN A O 1
ATOM 1373 N N . TYR A 1 171 ? -11.859 2.912 13.913 1.00 90.44 171 TYR A N 1
ATOM 1374 C CA . TYR A 1 171 ? -13.001 2.843 14.839 1.00 90.44 171 TYR A CA 1
ATOM 1375 C C . TYR A 1 171 ? -13.063 4.014 15.829 1.00 90.44 171 TYR A C 1
ATOM 1377 O O . TYR A 1 171 ? -14.154 4.479 16.140 1.00 90.44 171 TYR A O 1
ATOM 1385 N N . MET A 1 172 ? -11.911 4.559 16.241 1.00 89.44 172 MET A N 1
ATOM 1386 C CA . MET A 1 172 ? -11.845 5.735 17.123 1.00 89.44 172 MET A CA 1
ATOM 1387 C C . MET A 1 172 ? -12.452 6.997 16.505 1.00 89.44 172 MET A C 1
ATOM 1389 O O . MET A 1 172 ? -12.797 7.925 17.225 1.00 89.44 172 MET A O 1
ATOM 1393 N N . ILE A 1 173 ? -12.526 7.061 15.176 1.00 87.19 173 ILE A N 1
ATOM 1394 C CA . ILE A 1 173 ? -13.059 8.207 14.435 1.00 87.19 173 ILE A CA 1
ATOM 1395 C C . ILE A 1 173 ? -14.454 7.884 13.921 1.00 87.19 173 ILE A C 1
ATOM 1397 O O . ILE A 1 173 ? -15.362 8.686 14.103 1.00 87.19 173 ILE A O 1
ATOM 1401 N N . VAL A 1 174 ? -14.633 6.699 13.331 1.00 88.62 174 VAL A N 1
ATOM 1402 C CA . VAL A 1 174 ? -15.906 6.248 12.750 1.00 88.62 174 VAL A CA 1
ATOM 1403 C C . VAL A 1 174 ? -17.053 6.355 13.756 1.00 88.62 174 VAL A C 1
ATOM 1405 O O . VAL A 1 174 ? -18.123 6.827 13.390 1.00 88.62 174 VAL A O 1
ATOM 1408 N N . VAL A 1 175 ? -16.811 6.023 15.028 1.00 91.62 175 VAL A N 1
ATOM 1409 C CA . VAL A 1 175 ? -17.811 6.082 16.107 1.00 91.62 175 VAL A CA 1
ATOM 1410 C C . VAL A 1 175 ? -18.468 7.464 16.285 1.00 91.62 175 VAL A C 1
ATOM 1412 O O . VAL A 1 175 ? -19.578 7.551 16.794 1.00 91.62 175 VAL A O 1
ATOM 1415 N N . TYR A 1 176 ? -17.832 8.556 15.848 1.00 88.50 176 TYR A N 1
ATOM 1416 C CA . TYR A 1 176 ? -18.412 9.903 15.932 1.00 88.50 176 TYR A CA 1
ATOM 1417 C C . TYR A 1 176 ? -19.304 10.281 14.742 1.00 88.50 176 TYR A C 1
ATOM 1419 O O . TYR A 1 176 ? -19.973 11.312 14.801 1.00 88.50 176 TYR A O 1
ATOM 1427 N N . TYR A 1 177 ? -19.292 9.496 13.663 1.00 88.62 177 TYR A N 1
ATOM 1428 C CA . TYR A 1 177 ? -19.953 9.837 12.397 1.00 88.62 177 TYR A CA 1
ATOM 1429 C C . TYR A 1 177 ? -21.072 8.872 12.002 1.00 88.62 177 TYR A C 1
ATOM 1431 O O . TYR A 1 177 ? -21.683 9.067 10.956 1.00 88.62 177 TYR A O 1
ATOM 1439 N N . ILE A 1 178 ? -21.351 7.851 12.814 1.00 90.88 178 ILE A N 1
ATOM 1440 C CA . ILE A 1 178 ? -22.467 6.940 12.563 1.00 90.88 178 ILE A CA 1
ATOM 1441 C C . ILE A 1 178 ? -23.791 7.645 12.847 1.00 90.88 178 ILE A C 1
ATOM 1443 O O . ILE A 1 178 ? -24.024 8.145 13.951 1.00 90.88 178 ILE A O 1
ATOM 1447 N N . GLU A 1 179 ? -24.674 7.661 11.850 1.00 89.44 179 GLU A N 1
ATOM 1448 C CA . GLU A 1 179 ? -26.014 8.215 11.992 1.00 89.44 179 GLU A CA 1
ATOM 1449 C C . GLU A 1 179 ? -26.808 7.454 13.066 1.00 89.44 179 GLU A C 1
ATOM 1451 O O . GLU A 1 179 ? -26.795 6.228 13.138 1.00 89.44 179 GLU A O 1
ATOM 1456 N N . GLY A 1 180 ? -27.473 8.193 13.958 1.00 89.69 180 GLY A N 1
ATOM 1457 C CA . GLY A 1 180 ? -28.257 7.611 15.053 1.00 89.69 180 GLY A CA 1
ATOM 1458 C C . GLY A 1 180 ? -27.438 7.027 16.211 1.00 89.69 180 GLY A C 1
ATOM 1459 O O . GLY A 1 180 ? -28.027 6.617 17.214 1.00 89.69 180 GLY A O 1
ATOM 1460 N N . LEU A 1 181 ? -26.103 7.015 16.132 1.00 94.06 181 LEU A N 1
ATOM 1461 C CA . LEU A 1 181 ? -25.252 6.576 17.234 1.00 94.06 181 LEU A CA 1
ATOM 1462 C C . LEU A 1 181 ? -25.052 7.707 18.250 1.00 94.06 181 LEU A C 1
ATOM 1464 O O . LEU A 1 181 ? -24.166 8.552 18.127 1.00 94.06 181 LEU A O 1
ATOM 1468 N N . GLU A 1 182 ? -25.877 7.716 19.293 1.00 95.12 182 GLU A N 1
ATOM 1469 C CA . GLU A 1 182 ? -25.752 8.683 20.383 1.00 95.12 182 GLU A CA 1
ATOM 1470 C C . GLU A 1 182 ? -24.730 8.210 21.425 1.00 95.12 182 GLU A C 1
ATOM 1472 O O . GLU A 1 182 ? -24.939 7.208 22.110 1.00 95.12 182 GLU A O 1
ATOM 1477 N N . LEU A 1 183 ? -23.622 8.946 21.558 1.00 95.94 183 LEU A N 1
ATOM 1478 C CA . LEU A 1 183 ? -22.613 8.723 22.597 1.00 95.94 183 LEU A CA 1
ATOM 1479 C C . LEU A 1 183 ? -22.908 9.572 23.837 1.00 95.94 183 LEU A C 1
ATOM 1481 O O . LEU A 1 183 ? -23.121 10.788 23.730 1.00 95.94 183 LEU A O 1
ATOM 1485 N N . THR A 1 184 ? -22.839 8.956 25.018 1.00 97.56 184 THR A N 1
ATOM 1486 C CA . THR A 1 184 ? -22.884 9.690 26.291 1.00 97.56 184 THR A CA 1
ATOM 1487 C C . THR A 1 184 ? -21.614 10.520 26.491 1.00 97.56 184 THR A C 1
ATOM 1489 O O . THR A 1 184 ? -20.597 10.305 25.827 1.00 97.56 184 THR A O 1
ATOM 1492 N N . ASP A 1 185 ? -21.652 11.484 27.410 1.00 97.25 185 ASP A N 1
ATOM 1493 C CA . ASP A 1 185 ? -20.468 12.294 27.719 1.00 97.25 185 ASP A CA 1
ATOM 1494 C C . ASP A 1 185 ? -19.334 11.443 28.310 1.00 97.25 185 ASP A C 1
ATOM 1496 O O . ASP A 1 185 ? -18.180 11.625 27.924 1.00 97.25 185 ASP A O 1
ATOM 1500 N N . ASP A 1 186 ? -19.667 10.446 29.136 1.00 97.62 186 ASP A N 1
ATOM 1501 C CA . ASP A 1 186 ? -18.698 9.482 29.671 1.00 97.62 186 ASP A CA 1
ATOM 1502 C C . ASP A 1 186 ? -18.044 8.662 28.544 1.00 97.62 186 ASP A C 1
ATOM 1504 O O . ASP A 1 186 ? -16.824 8.519 28.509 1.00 97.62 186 ASP A O 1
ATOM 1508 N N . GLN A 1 187 ? -18.827 8.185 27.567 1.00 97.19 187 GLN A N 1
ATOM 1509 C CA . GLN A 1 187 ? -18.295 7.454 26.409 1.00 97.19 187 GLN A CA 1
ATOM 1510 C C . GLN A 1 187 ? -17.348 8.323 25.576 1.00 97.19 187 GLN A C 1
ATOM 1512 O O . GLN A 1 187 ? -16.269 7.871 25.202 1.00 97.19 187 GLN A O 1
ATOM 1517 N N . LYS A 1 188 ? -17.715 9.582 25.308 1.00 95.50 188 LYS A N 1
ATOM 1518 C CA . LYS A 1 188 ? -16.841 10.523 24.586 1.00 95.50 188 LYS A CA 1
ATOM 1519 C C . LYS A 1 188 ? -15.543 10.768 25.347 1.00 95.50 188 LYS A C 1
ATOM 1521 O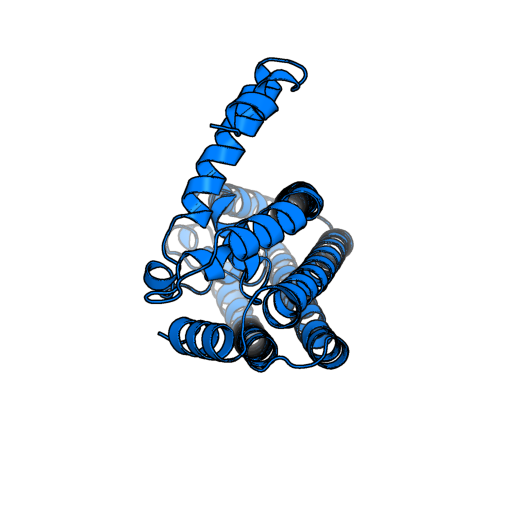 O . LYS A 1 188 ? -14.488 10.819 24.724 1.00 95.50 188 LYS A O 1
ATOM 1526 N N . GLN A 1 189 ? -15.614 10.896 26.672 1.00 94.31 189 GLN A N 1
ATOM 1527 C CA . GLN A 1 189 ? -14.440 11.105 27.510 1.00 94.31 189 GLN A CA 1
ATOM 1528 C C . GLN A 1 189 ? -13.498 9.891 27.502 1.00 94.31 189 GLN A C 1
ATOM 1530 O O . GLN A 1 189 ? -12.286 10.082 27.423 1.00 94.31 189 GLN A O 1
ATOM 1535 N N . GLU A 1 190 ? -14.028 8.665 27.537 1.00 94.25 190 GLU A N 1
ATOM 1536 C CA . GLU A 1 190 ? -13.236 7.432 27.398 1.00 94.25 190 GLU A CA 1
ATOM 1537 C C . GLU A 1 190 ? -12.522 7.372 26.037 1.00 94.25 190 GLU A C 1
ATOM 1539 O O . GLU A 1 190 ? -11.311 7.144 25.968 1.00 94.25 190 GLU A O 1
ATOM 1544 N N . ILE A 1 191 ? -13.241 7.668 24.948 1.00 92.81 191 ILE A N 1
ATOM 1545 C CA . ILE A 1 191 ? -12.668 7.710 23.593 1.00 92.81 191 ILE A CA 1
ATOM 1546 C C . ILE A 1 191 ? -11.569 8.780 23.500 1.00 92.81 191 ILE A C 1
ATOM 1548 O O . ILE A 1 191 ? -10.485 8.503 22.979 1.00 92.81 191 ILE A O 1
ATOM 1552 N N . ASP A 1 192 ? -11.820 9.987 24.015 1.00 90.19 192 ASP A N 1
ATOM 1553 C CA . ASP A 1 192 ? -10.847 11.082 24.038 1.00 90.19 192 ASP A CA 1
ATOM 1554 C C . ASP A 1 192 ? -9.597 10.696 24.840 1.00 90.19 192 ASP A C 1
ATOM 1556 O O . ASP A 1 192 ? -8.479 10.939 24.385 1.00 90.19 192 ASP A O 1
ATOM 1560 N N . HIS A 1 193 ? -9.765 10.045 25.995 1.00 90.31 193 HIS A N 1
ATOM 1561 C CA . HIS A 1 193 ? -8.653 9.602 26.832 1.00 90.31 193 HIS A CA 1
ATOM 1562 C C . HIS A 1 193 ? -7.782 8.550 26.130 1.00 90.31 193 HIS A C 1
ATOM 1564 O O . HIS A 1 193 ? -6.561 8.711 26.065 1.00 90.31 193 HIS A O 1
ATOM 1570 N N . TRP A 1 194 ? -8.394 7.524 25.527 1.00 89.75 194 TRP A N 1
ATOM 1571 C CA . TRP A 1 194 ? -7.668 6.525 24.732 1.00 89.75 194 TRP A CA 1
ATOM 1572 C C . TRP A 1 194 ? -6.943 7.165 23.538 1.00 89.75 194 TRP A C 1
ATOM 1574 O O . TRP A 1 194 ? -5.795 6.832 23.221 1.00 89.75 194 TRP A O 1
ATOM 1584 N N . ASN A 1 195 ? -7.589 8.140 22.892 1.00 84.88 195 ASN A N 1
ATOM 1585 C CA . ASN A 1 195 ? -6.996 8.897 21.798 1.00 84.88 195 ASN A CA 1
ATOM 1586 C C . ASN A 1 195 ? -5.805 9.751 22.251 1.00 84.88 195 ASN A C 1
ATOM 1588 O O . ASN A 1 195 ? -4.820 9.812 21.522 1.00 84.88 195 ASN A O 1
ATOM 1592 N N . GLU A 1 196 ? -5.833 10.397 23.416 1.00 83.31 196 GLU A N 1
ATOM 1593 C CA . GLU A 1 196 ? -4.725 11.251 23.873 1.00 83.31 196 GLU A CA 1
ATOM 1594 C C . GLU A 1 196 ? -3.392 10.480 23.963 1.00 83.31 196 GLU A C 1
ATOM 1596 O O . GLU A 1 196 ? -2.339 11.008 23.587 1.00 83.31 196 GLU A O 1
ATOM 1601 N N . GLU A 1 197 ? -3.428 9.210 24.371 1.00 73.94 197 GLU A N 1
ATOM 1602 C CA . GLU A 1 197 ? -2.228 8.375 24.497 1.00 73.94 197 GLU A CA 1
ATOM 1603 C C . GLU A 1 197 ? -1.775 7.736 23.171 1.00 73.94 197 GLU A C 1
ATOM 1605 O O . GLU A 1 197 ? -0.570 7.525 22.948 1.00 73.94 197 GLU A O 1
ATOM 1610 N N . GLY A 1 198 ? -2.731 7.419 22.291 1.00 77.50 198 GLY A N 1
ATOM 1611 C CA . GLY A 1 198 ? -2.502 6.691 21.040 1.00 77.50 198 GLY A CA 1
ATOM 1612 C C . GLY A 1 198 ? -2.357 7.573 19.797 1.00 77.50 198 GLY A C 1
ATOM 1613 O O . GLY A 1 198 ? -1.553 7.267 18.914 1.00 77.50 198 GLY A O 1
ATOM 1614 N N . HIS A 1 199 ? -3.080 8.693 19.728 1.00 77.69 199 HIS A N 1
ATOM 1615 C CA . HIS A 1 199 ? -3.215 9.516 18.525 1.00 77.69 199 HIS A CA 1
ATOM 1616 C C . HIS A 1 199 ? -1.877 10.098 18.082 1.00 77.69 199 HIS A C 1
ATOM 1618 O O . HIS A 1 199 ? -1.494 9.936 16.929 1.00 77.69 199 HIS A O 1
ATOM 1624 N N . TYR A 1 200 ? -1.108 10.704 18.992 1.00 76.25 200 TYR A N 1
ATOM 1625 C CA . TYR A 1 200 ? 0.202 11.261 18.638 1.00 76.25 200 TYR A CA 1
ATOM 1626 C C . TYR A 1 200 ? 1.158 10.192 18.084 1.00 76.25 200 TYR A C 1
ATOM 1628 O O . TYR A 1 200 ? 1.846 10.420 17.090 1.00 76.25 200 TYR A O 1
ATOM 1636 N N . LYS A 1 201 ? 1.171 8.995 18.683 1.00 82.31 201 LYS A N 1
ATOM 1637 C CA . LYS A 1 201 ? 2.003 7.879 18.208 1.00 82.31 201 LYS A CA 1
ATOM 1638 C C . LYS A 1 201 ? 1.542 7.383 16.839 1.00 82.31 201 LYS A C 1
ATOM 1640 O O . LYS A 1 201 ? 2.382 7.128 15.978 1.00 82.31 201 LYS A O 1
ATOM 1645 N N . ALA A 1 202 ? 0.230 7.289 16.622 1.00 82.25 202 ALA A N 1
ATOM 1646 C CA . ALA A 1 202 ? -0.337 6.943 15.326 1.00 82.25 202 ALA A CA 1
ATOM 1647 C C . ALA A 1 202 ? 0.028 7.991 14.262 1.00 82.25 202 ALA A C 1
ATOM 1649 O O . ALA A 1 202 ? 0.492 7.618 13.192 1.00 82.25 202 ALA A O 1
ATOM 1650 N N . MET A 1 203 ? -0.071 9.285 14.578 1.00 81.69 203 MET A N 1
ATOM 1651 C CA . MET A 1 203 ? 0.331 10.383 13.692 1.00 81.69 203 MET A CA 1
ATOM 1652 C C . MET A 1 203 ? 1.802 10.298 13.284 1.00 81.69 203 MET A C 1
ATOM 1654 O O . MET A 1 203 ? 2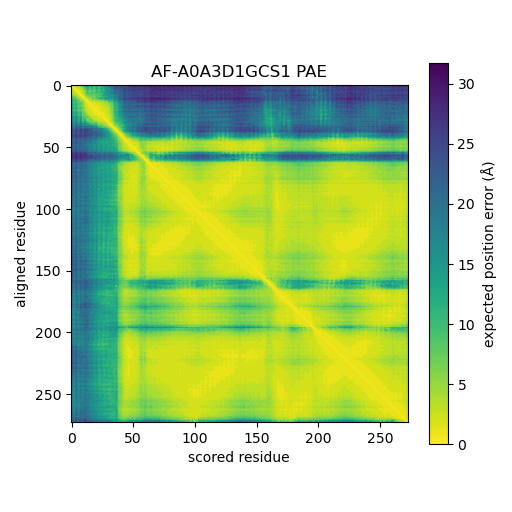.121 10.386 12.099 1.00 81.69 203 MET A O 1
ATOM 1658 N N . LEU A 1 204 ? 2.700 10.081 14.250 1.00 86.62 204 LEU A N 1
ATOM 1659 C CA . LEU A 1 204 ? 4.122 9.892 13.965 1.00 86.62 204 LEU A CA 1
ATOM 1660 C C . LEU A 1 204 ? 4.367 8.672 13.074 1.00 86.62 204 LEU A C 1
ATOM 1662 O O . LEU A 1 204 ? 5.183 8.734 12.157 1.00 86.62 204 LEU A O 1
ATOM 1666 N N . MET A 1 205 ? 3.651 7.572 13.318 1.00 89.50 205 MET A N 1
ATOM 1667 C CA . MET A 1 205 ? 3.762 6.371 12.497 1.00 89.50 205 MET A CA 1
ATOM 1668 C C . MET A 1 205 ? 3.265 6.618 11.070 1.00 89.50 205 MET A C 1
ATOM 1670 O O . MET A 1 205 ? 3.955 6.236 10.133 1.00 89.50 205 MET A O 1
ATOM 1674 N N . LEU A 1 206 ? 2.132 7.301 10.886 1.00 88.12 206 LEU A N 1
ATOM 1675 C CA . LEU A 1 206 ? 1.616 7.661 9.560 1.00 88.12 206 LEU A CA 1
ATOM 1676 C C . LEU A 1 206 ? 2.595 8.565 8.795 1.00 88.12 206 LEU A C 1
ATOM 1678 O O . LEU A 1 206 ? 2.845 8.318 7.617 1.00 88.12 206 LEU A O 1
ATOM 1682 N N . SER A 1 207 ? 3.205 9.550 9.467 1.00 88.12 207 SER A N 1
ATOM 1683 C CA . SER A 1 207 ? 4.258 10.389 8.875 1.00 88.12 207 SER A CA 1
ATOM 1684 C C . SER A 1 207 ? 5.461 9.553 8.438 1.00 88.12 207 SER A C 1
ATOM 1686 O O . SER A 1 207 ? 5.890 9.641 7.292 1.00 88.12 207 SER A O 1
ATOM 1688 N N . ALA A 1 208 ? 5.959 8.674 9.313 1.00 91.62 208 ALA A N 1
ATOM 1689 C CA . ALA A 1 208 ? 7.091 7.803 9.000 1.00 91.62 208 ALA A CA 1
ATOM 1690 C C . ALA A 1 208 ? 6.786 6.835 7.842 1.00 91.62 208 ALA A C 1
ATOM 1692 O O . ALA A 1 208 ? 7.665 6.519 7.040 1.00 91.62 208 ALA A O 1
ATOM 1693 N N . MET A 1 209 ? 5.541 6.365 7.735 1.00 92.81 209 MET A N 1
ATOM 1694 C CA . MET A 1 209 ? 5.091 5.533 6.619 1.00 92.81 209 MET A CA 1
ATOM 1695 C C . MET A 1 209 ? 5.065 6.319 5.313 1.00 92.81 209 MET A C 1
ATOM 1697 O O . MET A 1 209 ? 5.544 5.810 4.304 1.00 92.81 209 MET A O 1
ATOM 1701 N N . ALA A 1 210 ? 4.580 7.560 5.331 1.00 90.62 210 ALA A N 1
ATOM 1702 C CA . ALA A 1 210 ? 4.617 8.426 4.162 1.00 90.62 210 ALA A CA 1
ATOM 1703 C C . ALA A 1 210 ? 6.048 8.763 3.727 1.00 90.62 210 ALA A C 1
ATOM 1705 O O . ALA A 1 210 ? 6.372 8.676 2.548 1.00 90.62 210 ALA A O 1
ATOM 1706 N N . GLU A 1 211 ? 6.941 9.090 4.655 1.00 92.19 211 GLU A N 1
ATOM 1707 C CA . GLU A 1 211 ? 8.359 9.287 4.331 1.00 92.19 211 GLU A CA 1
ATOM 1708 C C . GLU A 1 211 ? 8.959 8.022 3.701 1.00 92.19 211 GLU A C 1
ATOM 1710 O O . GLU A 1 211 ? 9.706 8.093 2.725 1.00 92.19 211 GLU A O 1
ATOM 1715 N N . LYS A 1 212 ? 8.579 6.841 4.206 1.00 95.25 212 LYS A N 1
ATOM 1716 C CA . LYS A 1 212 ? 9.040 5.565 3.657 1.00 95.25 212 LYS A CA 1
ATOM 1717 C C . LYS A 1 212 ? 8.475 5.275 2.265 1.00 95.25 212 LYS A C 1
ATOM 1719 O O . LYS A 1 212 ? 9.203 4.748 1.427 1.00 95.25 212 LYS A O 1
ATOM 1724 N N . GLU A 1 213 ? 7.210 5.596 2.000 1.00 94.38 213 GLU A N 1
ATOM 1725 C CA . GLU A 1 213 ? 6.625 5.486 0.657 1.00 94.38 213 GLU A CA 1
ATOM 1726 C C . GLU A 1 213 ? 7.347 6.400 -0.335 1.00 94.38 213 GLU A C 1
ATOM 1728 O O . GLU A 1 213 ? 7.702 5.951 -1.428 1.00 94.38 213 GLU A O 1
ATOM 1733 N N . GLN A 1 214 ? 7.635 7.639 0.071 1.00 93.75 214 GLN A N 1
ATOM 1734 C CA . GLN A 1 214 ? 8.412 8.576 -0.733 1.00 93.75 214 GLN A CA 1
ATOM 1735 C C . GLN A 1 214 ? 9.813 8.030 -1.025 1.00 93.75 214 GLN A C 1
ATOM 1737 O O . GLN A 1 214 ? 10.226 8.015 -2.181 1.00 93.75 214 GLN A O 1
ATOM 1742 N N . GLU A 1 215 ? 10.516 7.510 -0.015 1.00 96.25 215 GLU A N 1
ATOM 1743 C CA . GLU A 1 215 ? 11.833 6.883 -0.183 1.00 96.25 215 GLU A CA 1
ATOM 1744 C C . GLU A 1 215 ? 11.790 5.719 -1.180 1.00 96.25 215 GLU A C 1
ATOM 1746 O O . GLU A 1 215 ? 12.613 5.663 -2.090 1.00 96.25 215 GLU A O 1
ATOM 1751 N N . ILE A 1 216 ? 10.820 4.804 -1.052 1.00 97.19 216 ILE A N 1
ATOM 1752 C CA . ILE A 1 216 ? 10.672 3.670 -1.978 1.00 97.19 216 ILE A CA 1
ATOM 1753 C C . ILE A 1 216 ? 10.469 4.170 -3.409 1.00 97.19 216 ILE A C 1
ATOM 1755 O O . ILE A 1 216 ? 11.072 3.636 -4.343 1.00 97.19 216 ILE A O 1
ATOM 1759 N N . ARG A 1 217 ? 9.628 5.192 -3.580 1.00 95.62 217 ARG A N 1
ATOM 1760 C CA . ARG A 1 217 ? 9.351 5.796 -4.880 1.00 95.62 217 ARG A CA 1
ATOM 1761 C C . ARG A 1 217 ? 10.607 6.435 -5.477 1.00 95.62 217 ARG A C 1
ATOM 1763 O O . ARG A 1 217 ? 10.914 6.163 -6.635 1.00 95.62 217 ARG A O 1
ATOM 1770 N N . THR A 1 218 ? 11.340 7.227 -4.696 1.00 96.62 218 THR A N 1
ATOM 1771 C CA . THR A 1 218 ? 12.596 7.867 -5.115 1.00 96.62 218 THR A CA 1
ATOM 1772 C C . THR A 1 218 ? 13.632 6.825 -5.519 1.00 96.62 218 THR A C 1
ATOM 1774 O O . THR A 1 218 ? 14.108 6.854 -6.649 1.00 96.62 218 THR A O 1
ATOM 1777 N N . LEU A 1 219 ? 13.893 5.829 -4.665 1.00 98.25 219 LEU A N 1
ATOM 1778 C CA . LEU A 1 219 ? 14.825 4.739 -4.971 1.00 98.25 219 LEU A CA 1
ATOM 1779 C C . LEU A 1 219 ? 14.434 3.995 -6.259 1.00 98.25 219 LEU A C 1
ATOM 1781 O O . LEU A 1 219 ? 15.294 3.590 -7.043 1.00 98.25 219 LEU A O 1
ATOM 1785 N N . ALA A 1 220 ? 13.135 3.799 -6.496 1.00 97.88 220 ALA A N 1
ATOM 1786 C CA . ALA A 1 220 ? 12.662 3.142 -7.705 1.00 97.88 220 ALA A CA 1
ATOM 1787 C C . ALA A 1 220 ? 12.959 3.962 -8.969 1.00 97.88 220 ALA A C 1
ATOM 1789 O O . ALA A 1 220 ? 13.456 3.381 -9.937 1.00 97.88 220 ALA A O 1
ATOM 1790 N N . LEU A 1 221 ? 12.684 5.273 -8.947 1.00 96.69 221 LEU A N 1
ATOM 1791 C CA . LEU A 1 221 ? 12.916 6.195 -10.066 1.00 96.69 221 LEU A CA 1
ATOM 1792 C C . LEU A 1 221 ? 14.406 6.456 -10.328 1.00 96.69 221 LEU A C 1
ATOM 1794 O O . LEU A 1 221 ? 14.823 6.503 -11.481 1.00 96.69 221 LEU A O 1
ATOM 1798 N N . GLU A 1 222 ? 15.226 6.527 -9.281 1.00 97.62 222 GLU A N 1
ATOM 1799 C CA . GLU A 1 222 ? 16.682 6.729 -9.371 1.00 97.62 222 GLU A CA 1
ATOM 1800 C C . GLU A 1 222 ? 17.454 5.464 -9.789 1.00 97.62 222 GLU A C 1
ATOM 1802 O O . GLU A 1 222 ? 18.679 5.418 -9.694 1.00 97.62 222 GLU A O 1
ATOM 1807 N N . ASN A 1 223 ? 16.754 4.418 -10.244 1.00 97.38 223 ASN A N 1
ATOM 1808 C CA . ASN A 1 223 ? 17.344 3.129 -10.607 1.00 97.38 223 ASN A CA 1
ATOM 1809 C C . ASN A 1 223 ? 18.210 2.520 -9.482 1.00 97.38 223 ASN A C 1
ATOM 1811 O O . ASN A 1 223 ? 19.239 1.888 -9.727 1.00 97.38 223 ASN A O 1
ATOM 1815 N N . ALA A 1 224 ? 17.807 2.696 -8.220 1.00 98.44 224 ALA A N 1
ATOM 1816 C CA . ALA A 1 224 ? 18.526 2.085 -7.112 1.00 98.44 224 ALA A CA 1
ATOM 1817 C C . ALA A 1 224 ? 18.478 0.546 -7.212 1.00 98.44 224 ALA A C 1
ATOM 1819 O O . ALA A 1 224 ? 17.510 -0.016 -7.761 1.00 98.44 224 ALA A O 1
ATOM 1820 N N . PRO A 1 225 ? 19.474 -0.163 -6.641 1.00 98.31 225 PRO A N 1
ATOM 1821 C CA . PRO A 1 225 ? 19.497 -1.617 -6.639 1.00 98.31 225 PRO A CA 1
ATOM 1822 C C . PRO A 1 225 ? 18.202 -2.206 -6.078 1.00 98.31 225 PRO A C 1
ATOM 1824 O O . PRO A 1 225 ? 17.727 -1.824 -5.006 1.00 98.31 225 PRO A O 1
ATOM 1827 N N . LYS A 1 226 ? 17.651 -3.209 -6.768 1.00 97.75 226 LYS A N 1
ATOM 1828 C CA . LYS A 1 226 ? 16.409 -3.891 -6.367 1.00 97.75 226 LYS A CA 1
ATOM 1829 C C . LYS A 1 226 ? 16.410 -4.339 -4.900 1.00 97.75 226 LYS A C 1
ATOM 1831 O O . LYS A 1 226 ? 15.377 -4.278 -4.237 1.00 97.75 226 LYS A O 1
ATOM 1836 N N . ALA A 1 227 ? 17.553 -4.797 -4.389 1.00 98.31 227 ALA A N 1
ATOM 1837 C CA . ALA A 1 227 ? 17.688 -5.230 -3.000 1.00 98.31 227 ALA A CA 1
ATOM 1838 C C . ALA A 1 227 ? 17.402 -4.099 -1.994 1.00 98.31 227 ALA A C 1
ATOM 1840 O O . ALA A 1 227 ? 16.746 -4.346 -0.980 1.00 98.31 227 ALA A O 1
ATOM 1841 N N . ASP A 1 228 ? 17.829 -2.872 -2.299 1.00 98.56 228 ASP A N 1
ATOM 1842 C CA . ASP A 1 228 ? 17.644 -1.706 -1.433 1.00 98.56 228 ASP A CA 1
ATOM 1843 C C . ASP A 1 228 ? 16.185 -1.251 -1.436 1.00 98.56 228 ASP A C 1
ATOM 1845 O O . ASP A 1 228 ? 15.592 -1.058 -0.371 1.00 98.56 228 ASP A O 1
ATOM 1849 N N . VAL A 1 229 ? 15.553 -1.214 -2.614 1.00 98.44 229 VAL A N 1
ATOM 1850 C CA . VAL A 1 229 ? 14.122 -0.898 -2.728 1.00 98.44 229 VAL A CA 1
ATOM 1851 C C . VAL A 1 229 ? 13.274 -1.930 -1.973 1.00 98.44 229 VAL A C 1
ATOM 1853 O O . VAL A 1 229 ? 12.401 -1.571 -1.185 1.00 98.44 229 VAL A O 1
ATOM 1856 N N . ILE A 1 230 ? 13.554 -3.229 -2.139 1.00 98.38 230 ILE A N 1
ATOM 1857 C CA . ILE A 1 230 ? 12.819 -4.296 -1.437 1.00 98.38 230 ILE A CA 1
ATOM 1858 C C . ILE A 1 230 ? 13.047 -4.243 0.078 1.00 98.38 230 ILE A C 1
ATOM 1860 O O . ILE A 1 230 ? 12.134 -4.560 0.847 1.00 98.38 230 ILE A O 1
ATOM 1864 N N . LYS A 1 231 ? 14.232 -3.833 0.537 1.00 98.50 231 LYS A N 1
ATOM 1865 C CA . LYS A 1 231 ? 14.491 -3.601 1.963 1.00 98.50 231 LYS A CA 1
ATOM 1866 C C . LYS A 1 231 ? 13.600 -2.480 2.507 1.00 98.50 231 LYS A C 1
ATOM 1868 O O . LYS A 1 231 ? 13.000 -2.665 3.567 1.00 98.50 231 LYS A O 1
ATOM 1873 N N . ALA A 1 232 ? 13.466 -1.370 1.781 1.00 98.25 232 ALA A N 1
ATOM 1874 C CA . ALA A 1 232 ? 12.580 -0.271 2.160 1.00 98.25 232 ALA A CA 1
ATOM 1875 C C . ALA A 1 232 ? 11.096 -0.693 2.147 1.00 98.25 232 ALA A C 1
ATOM 1877 O O . ALA A 1 232 ? 10.383 -0.427 3.117 1.00 98.25 232 ALA A O 1
ATOM 1878 N N . VAL A 1 233 ? 10.655 -1.453 1.134 1.00 97.62 233 VAL A N 1
ATOM 1879 C CA . VAL A 1 233 ? 9.296 -2.033 1.072 1.00 97.62 233 VAL A CA 1
ATOM 1880 C C . VAL A 1 233 ? 9.010 -2.910 2.291 1.00 97.62 233 VAL A C 1
ATOM 1882 O O . VAL A 1 233 ? 7.987 -2.740 2.946 1.00 97.62 233 VAL A O 1
ATOM 1885 N N . LYS A 1 234 ? 9.924 -3.814 2.660 1.00 98.06 234 LYS A N 1
ATOM 1886 C CA . LYS A 1 234 ? 9.754 -4.658 3.857 1.00 98.06 234 LYS A CA 1
ATOM 1887 C C . LYS A 1 234 ? 9.625 -3.829 5.135 1.00 98.06 234 LYS A C 1
ATOM 1889 O O . LYS A 1 234 ? 8.817 -4.171 5.995 1.00 98.06 234 LYS A O 1
ATOM 1894 N N . ALA A 1 235 ? 10.397 -2.749 5.260 1.00 97.81 235 ALA A N 1
ATOM 1895 C CA . ALA A 1 235 ? 10.297 -1.848 6.404 1.00 97.81 235 ALA A CA 1
ATOM 1896 C C . ALA A 1 235 ? 8.927 -1.150 6.466 1.00 97.81 235 ALA A C 1
ATOM 1898 O O . ALA A 1 235 ? 8.337 -1.085 7.545 1.00 97.81 235 ALA A O 1
ATOM 1899 N N . LEU A 1 236 ? 8.394 -0.695 5.325 1.00 96.00 236 LEU A N 1
ATOM 1900 C CA . LEU A 1 236 ? 7.043 -0.135 5.241 1.00 96.00 236 LEU A CA 1
ATOM 1901 C C . LEU A 1 236 ? 5.977 -1.161 5.648 1.00 96.00 236 LEU A C 1
ATOM 1903 O O . LEU A 1 236 ? 5.111 -0.851 6.464 1.00 96.00 236 LEU A O 1
ATOM 1907 N N . GLU A 1 237 ? 6.053 -2.394 5.146 1.00 96.06 237 GLU A N 1
ATOM 1908 C CA . GLU A 1 237 ? 5.078 -3.437 5.490 1.00 96.06 237 GLU A CA 1
ATOM 1909 C C . GLU A 1 237 ? 5.102 -3.799 6.985 1.00 96.06 237 GLU A C 1
ATOM 1911 O O . GLU A 1 237 ? 4.057 -4.054 7.583 1.00 96.06 237 GLU A O 1
ATOM 1916 N N . MET A 1 238 ? 6.267 -3.737 7.640 1.00 96.31 238 MET A N 1
ATOM 1917 C CA . MET A 1 238 ? 6.345 -3.874 9.099 1.00 96.31 238 MET A CA 1
ATOM 1918 C C . MET A 1 238 ? 5.633 -2.730 9.837 1.00 96.31 238 MET A C 1
ATOM 1920 O O . MET A 1 238 ? 5.045 -2.964 10.893 1.00 96.31 238 MET A O 1
ATOM 1924 N N . MET A 1 239 ? 5.673 -1.501 9.313 1.00 95.50 239 MET A N 1
ATOM 1925 C CA . MET A 1 239 ? 4.915 -0.378 9.880 1.00 95.50 239 MET A CA 1
ATOM 1926 C C . MET A 1 239 ? 3.407 -0.560 9.658 1.00 95.50 239 MET A C 1
ATOM 1928 O O . MET A 1 239 ? 2.636 -0.399 10.602 1.00 95.50 239 MET A O 1
ATOM 1932 N N . ARG A 1 240 ? 2.992 -0.986 8.455 1.00 93.88 240 ARG A N 1
ATOM 1933 C CA . ARG A 1 240 ? 1.589 -1.312 8.130 1.00 93.88 240 ARG A CA 1
ATOM 1934 C C . ARG A 1 240 ? 1.032 -2.392 9.056 1.00 93.88 240 ARG A C 1
ATOM 1936 O O . ARG A 1 240 ? -0.074 -2.250 9.569 1.00 93.88 240 ARG A O 1
ATOM 1943 N N . HIS A 1 241 ? 1.827 -3.421 9.345 1.00 94.81 241 HIS A N 1
ATOM 1944 C CA . HIS A 1 241 ? 1.466 -4.461 10.305 1.00 94.81 241 HIS A CA 1
ATOM 1945 C C . HIS A 1 241 ? 1.240 -3.913 11.719 1.00 94.81 241 HIS A C 1
ATOM 1947 O O . HIS A 1 241 ? 0.221 -4.220 12.331 1.00 94.81 241 HIS A O 1
ATOM 1953 N N . LYS A 1 242 ? 2.151 -3.071 12.226 1.00 94.25 242 LYS A N 1
ATOM 1954 C CA . LYS A 1 242 ? 1.995 -2.444 13.550 1.00 94.25 242 LYS A CA 1
ATOM 1955 C C . LYS A 1 242 ? 0.740 -1.583 13.624 1.00 94.25 242 LYS A C 1
ATOM 1957 O O . LYS A 1 242 ? 0.009 -1.672 14.602 1.00 94.25 242 LYS A O 1
ATOM 1962 N N . LEU A 1 243 ? 0.465 -0.795 12.583 1.00 92.00 243 LEU A N 1
ATOM 1963 C CA . LEU A 1 243 ? -0.761 -0.007 12.523 1.00 92.00 243 LEU A CA 1
ATOM 1964 C C . LEU A 1 243 ? -2.011 -0.886 12.508 1.00 92.00 243 LEU A C 1
ATOM 1966 O O . LEU A 1 243 ? -2.991 -0.543 13.160 1.00 92.00 243 LEU A O 1
ATOM 1970 N N . LEU A 1 244 ? -1.988 -2.002 11.779 1.00 92.69 244 LEU A N 1
ATOM 1971 C CA . LEU A 1 244 ? -3.093 -2.954 11.770 1.00 92.69 244 LEU A CA 1
ATOM 1972 C C . LEU A 1 244 ? -3.372 -3.507 13.178 1.00 92.69 244 LEU A C 1
ATOM 1974 O O . LEU A 1 244 ? -4.534 -3.534 13.580 1.00 92.69 244 LEU A O 1
ATOM 1978 N N . ILE A 1 245 ? -2.332 -3.861 13.941 1.00 93.88 245 ILE A N 1
ATOM 1979 C CA . ILE A 1 245 ? -2.479 -4.287 15.343 1.00 93.88 245 ILE A CA 1
ATOM 1980 C C . ILE A 1 245 ? -3.115 -3.156 16.157 1.00 93.88 245 ILE A C 1
ATOM 1982 O O . ILE A 1 245 ? -4.176 -3.347 16.735 1.00 93.88 245 ILE A O 1
ATOM 1986 N N . THR A 1 246 ? -2.556 -1.942 16.095 1.00 92.25 246 THR A N 1
ATOM 1987 C CA . THR A 1 246 ? -3.095 -0.780 16.825 1.00 92.25 246 THR A CA 1
ATOM 1988 C C . THR A 1 246 ? -4.559 -0.492 16.486 1.00 92.25 246 THR A C 1
ATOM 1990 O O . THR A 1 246 ? -5.350 -0.198 17.375 1.00 92.25 246 THR A O 1
ATOM 1993 N N . LYS A 1 247 ? -4.956 -0.576 15.212 1.00 91.44 247 LYS A N 1
ATOM 1994 C CA . LYS A 1 247 ? -6.357 -0.375 14.817 1.00 91.44 247 LYS A CA 1
ATOM 1995 C C . LYS A 1 247 ? -7.272 -1.491 15.321 1.00 91.44 247 LYS A C 1
ATOM 1997 O O . LYS A 1 247 ? -8.432 -1.219 15.619 1.00 91.44 247 LYS A O 1
ATOM 2002 N N . THR A 1 248 ? -6.761 -2.715 15.414 1.00 94.38 248 THR A N 1
ATOM 2003 C CA . THR A 1 248 ? -7.488 -3.850 15.995 1.00 94.38 248 THR A CA 1
ATOM 2004 C C . THR A 1 248 ? -7.668 -3.654 17.502 1.00 94.38 248 THR A C 1
ATOM 2006 O O . THR A 1 248 ? -8.782 -3.791 17.990 1.00 94.38 248 THR A O 1
ATOM 2009 N N . ASP A 1 249 ? -6.638 -3.190 18.214 1.00 94.00 249 ASP A N 1
ATOM 2010 C CA . ASP A 1 249 ? -6.749 -2.841 19.637 1.00 94.00 249 ASP A CA 1
ATOM 2011 C C . ASP A 1 249 ? -7.782 -1.724 19.864 1.00 94.00 249 ASP A C 1
ATOM 2013 O O . ASP A 1 249 ? -8.603 -1.797 20.776 1.00 94.00 249 ASP A O 1
ATOM 2017 N N . CYS A 1 250 ? -7.786 -0.698 19.003 1.00 93.06 250 CYS A N 1
ATOM 2018 C CA . CYS A 1 250 ? -8.789 0.367 19.054 1.00 93.06 250 CYS A CA 1
ATOM 2019 C C . CYS A 1 250 ? -10.209 -0.156 18.806 1.00 93.06 250 CYS A C 1
ATOM 2021 O O . CYS A 1 250 ? -11.141 0.287 19.474 1.00 93.06 250 CYS A O 1
ATOM 2023 N N . ARG A 1 251 ? -10.391 -1.086 17.858 1.00 94.88 251 ARG A N 1
ATOM 2024 C CA . ARG A 1 251 ? -11.681 -1.751 17.633 1.00 94.88 251 ARG A CA 1
ATOM 2025 C C . ARG A 1 251 ? -12.151 -2.442 18.911 1.00 94.88 251 ARG A C 1
ATOM 2027 O O . ARG A 1 251 ? -13.278 -2.211 19.342 1.00 94.88 251 ARG A O 1
ATOM 2034 N N . ASP A 1 252 ? -11.287 -3.266 19.498 1.00 96.50 252 ASP A N 1
ATOM 2035 C CA . ASP A 1 252 ? -11.613 -4.075 20.673 1.00 96.50 252 ASP A CA 1
ATOM 2036 C C . ASP A 1 252 ? -11.934 -3.180 21.876 1.00 96.50 252 ASP A C 1
ATOM 2038 O O . ASP A 1 252 ? -12.916 -3.413 22.578 1.00 96.50 252 ASP A O 1
ATOM 2042 N N . TYR A 1 253 ? -11.189 -2.086 22.065 1.00 95.88 253 TYR A N 1
ATOM 2043 C CA . TYR A 1 253 ? -11.486 -1.092 23.096 1.00 95.88 253 TYR A CA 1
ATOM 2044 C C . TYR A 1 253 ? -12.858 -0.432 22.893 1.00 95.88 253 TYR A C 1
ATOM 2046 O O . TYR A 1 253 ? -13.672 -0.409 23.820 1.00 95.88 253 TYR A O 1
ATOM 2054 N N . ILE A 1 254 ? -13.154 0.053 21.681 1.00 95.50 254 ILE A N 1
ATOM 2055 C CA . ILE A 1 254 ? -14.453 0.666 21.366 1.00 95.50 254 ILE A CA 1
ATOM 2056 C C . ILE A 1 254 ? -15.596 -0.318 21.633 1.00 95.50 254 ILE A C 1
ATOM 2058 O O . ILE A 1 254 ? -16.578 0.043 22.280 1.00 95.50 254 ILE A O 1
ATOM 2062 N N . LYS A 1 255 ? -15.454 -1.567 21.187 1.00 96.50 255 LYS A N 1
ATOM 2063 C CA . LYS A 1 255 ? -16.474 -2.605 21.341 1.00 96.50 255 LYS A CA 1
ATOM 2064 C C . LYS A 1 255 ? -16.688 -3.033 22.790 1.00 96.50 255 LYS A C 1
ATOM 2066 O O . LYS A 1 255 ? -17.827 -3.152 23.230 1.00 96.50 255 LYS A O 1
ATOM 2071 N N . ASP A 1 256 ? -15.605 -3.311 23.509 1.00 96.31 256 ASP A N 1
ATOM 2072 C CA . ASP A 1 256 ? -15.678 -4.021 24.786 1.00 96.31 256 ASP A CA 1
ATOM 2073 C C . ASP A 1 256 ? -15.680 -3.075 25.999 1.00 96.31 256 ASP A C 1
ATOM 2075 O O . ASP A 1 256 ? -15.992 -3.515 27.112 1.00 96.31 256 ASP A O 1
ATOM 2079 N N . LYS A 1 257 ? -15.287 -1.803 25.827 1.00 96.31 257 LYS A N 1
ATOM 2080 C CA . LYS A 1 257 ? -15.167 -0.818 26.921 1.00 96.31 257 LYS A CA 1
ATOM 2081 C C . LYS A 1 257 ? -16.049 0.406 26.760 1.00 96.31 257 LYS A C 1
ATOM 2083 O O . LYS A 1 257 ? -16.509 0.927 27.771 1.00 96.31 257 LYS A O 1
ATOM 2088 N N . VAL A 1 258 ? -16.270 0.863 25.531 1.00 96.75 258 VAL A N 1
ATOM 2089 C CA . VAL A 1 258 ? -16.959 2.135 25.290 1.00 96.75 258 VAL A CA 1
ATOM 2090 C C . VAL A 1 258 ? -18.425 1.910 24.946 1.00 96.75 258 VAL A C 1
ATOM 2092 O O . VAL A 1 258 ? -19.308 2.439 25.621 1.00 96.75 258 VAL A O 1
ATOM 2095 N N . LEU A 1 259 ? -18.701 1.150 23.890 1.00 97.56 259 LEU A N 1
ATOM 2096 C CA . LEU A 1 259 ? -20.052 0.995 23.367 1.00 97.56 259 LEU A CA 1
ATOM 2097 C C . LEU A 1 259 ? -20.836 -0.080 24.116 1.00 97.56 259 LEU A C 1
ATOM 2099 O O . LEU A 1 259 ? -20.307 -1.089 24.577 1.00 97.56 259 LEU A O 1
ATOM 2103 N N . THR A 1 260 ? -22.147 0.121 24.190 1.00 97.62 260 THR A N 1
ATOM 2104 C CA . THR A 1 260 ? -23.076 -0.971 24.492 1.00 97.62 260 THR A CA 1
ATOM 2105 C C . THR A 1 260 ? -23.191 -1.914 23.293 1.00 97.62 260 THR A C 1
ATOM 2107 O O . THR A 1 260 ? -22.908 -1.528 22.159 1.00 97.62 260 THR A O 1
ATOM 2110 N N . ALA A 1 261 ? -23.684 -3.136 23.514 1.00 96.81 261 ALA A N 1
ATOM 2111 C CA . ALA A 1 261 ? -23.890 -4.100 22.431 1.00 96.81 261 ALA A CA 1
ATOM 2112 C C . ALA A 1 261 ? -24.770 -3.538 21.295 1.00 96.81 261 ALA A C 1
ATOM 2114 O O . ALA A 1 261 ? -24.399 -3.633 20.134 1.00 96.81 261 ALA A O 1
ATOM 2115 N N . GLY A 1 262 ? -25.879 -2.863 21.626 1.00 97.12 262 GLY A N 1
ATOM 2116 C CA . GLY A 1 262 ? -26.762 -2.272 20.612 1.00 97.12 262 GLY A CA 1
ATOM 2117 C C . GLY A 1 262 ? -26.122 -1.118 19.831 1.00 97.12 262 GLY A C 1
ATOM 2118 O O . GLY A 1 262 ? -26.360 -0.977 18.637 1.00 97.12 262 GLY A O 1
ATOM 2119 N N . GLN A 1 263 ? -25.273 -0.316 20.481 1.00 97.31 263 GLN A N 1
ATOM 2120 C CA . GLN A 1 263 ? -24.492 0.734 19.815 1.00 97.31 263 GLN A CA 1
ATOM 2121 C C . GLN A 1 263 ? -23.429 0.145 18.876 1.00 97.31 263 GLN A C 1
ATOM 2123 O O . GLN A 1 263 ? -23.213 0.669 17.786 1.00 97.31 263 GLN A O 1
ATOM 2128 N N . TRP A 1 264 ? -22.778 -0.947 19.285 1.00 96.69 264 TRP A N 1
ATOM 2129 C CA . TRP A 1 264 ? -21.835 -1.671 18.435 1.00 96.69 264 TRP A CA 1
ATOM 2130 C C . TRP A 1 264 ? -22.524 -2.253 17.195 1.00 96.69 264 TRP A C 1
ATOM 2132 O O . TRP A 1 264 ? -22.039 -2.053 16.082 1.00 96.69 264 TRP A O 1
ATOM 2142 N N . ASP A 1 265 ? -23.672 -2.912 17.375 1.00 95.56 265 ASP A N 1
ATOM 2143 C CA . ASP A 1 265 ? -24.439 -3.500 16.272 1.00 95.56 265 ASP A CA 1
ATOM 2144 C C . ASP A 1 265 ? -24.883 -2.430 15.261 1.00 95.56 265 ASP A C 1
ATOM 2146 O O . ASP A 1 265 ? -24.738 -2.629 14.054 1.00 95.56 265 ASP A O 1
ATOM 2150 N N . LEU A 1 266 ? -25.347 -1.269 15.746 1.00 95.00 266 LEU A N 1
ATOM 2151 C CA . LEU A 1 266 ? -25.674 -0.118 14.899 1.00 95.00 266 LEU A CA 1
ATOM 2152 C C . LEU A 1 266 ? -24.446 0.375 14.123 1.00 95.00 266 LEU A C 1
ATOM 2154 O O . LEU A 1 266 ? -24.516 0.549 12.910 1.00 95.00 266 LEU A O 1
ATOM 2158 N N . MET A 1 267 ? -23.311 0.563 14.803 1.00 93.44 267 MET A N 1
ATOM 2159 C CA . MET A 1 267 ? -22.081 1.023 14.155 1.00 93.44 267 MET A CA 1
ATOM 2160 C C . MET A 1 267 ? -21.648 0.087 13.025 1.00 93.44 267 MET A C 1
ATOM 2162 O O . MET A 1 267 ? -21.318 0.564 11.944 1.00 93.44 267 MET A O 1
ATOM 2166 N N . ILE A 1 268 ? -21.654 -1.229 13.244 1.00 93.50 268 ILE A N 1
ATOM 2167 C CA . ILE A 1 268 ? -21.251 -2.185 12.206 1.00 93.50 268 ILE A CA 1
ATOM 2168 C C . ILE A 1 268 ? -22.216 -2.170 11.016 1.00 93.50 268 ILE A C 1
ATOM 2170 O O . ILE A 1 268 ? -21.743 -2.173 9.881 1.00 93.50 268 ILE A O 1
ATOM 2174 N N . ALA A 1 269 ? -23.529 -2.096 11.255 1.00 90.88 269 ALA A N 1
ATOM 2175 C CA . ALA A 1 269 ? -24.533 -2.063 10.190 1.00 90.88 269 ALA A CA 1
ATOM 2176 C C . ALA A 1 269 ? -24.423 -0.818 9.288 1.00 90.88 269 ALA A C 1
ATOM 2178 O O . ALA A 1 269 ? -24.613 -0.911 8.077 1.00 90.88 269 ALA A O 1
ATOM 2179 N N . GLU A 1 270 ? -24.083 0.337 9.862 1.00 88.31 270 GLU A N 1
ATOM 2180 C CA . GLU A 1 270 ? -23.931 1.596 9.120 1.00 88.31 270 GLU A CA 1
ATOM 2181 C C . GLU A 1 270 ? -22.568 1.714 8.414 1.00 88.31 270 GLU A C 1
ATOM 2183 O O . GLU A 1 270 ? -22.430 2.438 7.437 1.00 88.31 270 GLU A O 1
ATOM 2188 N N . MET A 1 271 ? -21.547 0.959 8.839 1.00 82.62 271 MET A N 1
ATOM 2189 C CA . MET A 1 271 ? -20.238 0.917 8.162 1.00 82.62 271 MET A CA 1
ATOM 2190 C C . MET A 1 271 ? -20.234 0.137 6.831 1.00 82.62 271 MET A C 1
ATOM 2192 O O . MET A 1 271 ? -19.178 0.058 6.177 1.00 82.62 271 MET A O 1
ATOM 2196 N N . ASP A 1 272 ? -21.349 -0.511 6.490 1.00 68.44 272 ASP A N 1
ATOM 2197 C CA . ASP A 1 272 ? -21.584 -1.259 5.247 1.00 68.44 272 ASP A CA 1
ATOM 2198 C C . ASP A 1 272 ? -22.383 -0.458 4.198 1.00 68.44 272 ASP A C 1
ATOM 2200 O O . ASP A 1 272 ? -22.526 -0.939 3.071 1.00 68.44 272 ASP A O 1
ATOM 2204 N N . GLN A 1 273 ? -22.894 0.727 4.558 1.00 58.62 273 GLN A N 1
ATOM 2205 C CA . GLN A 1 273 ? -23.675 1.625 3.693 1.00 58.62 273 GLN A CA 1
ATOM 2206 C C . GLN A 1 273 ? -22.804 2.728 3.080 1.00 58.62 273 GLN A C 1
ATOM 2208 O O . GLN A 1 273 ? -23.119 3.124 1.935 1.00 58.62 273 GLN A O 1
#

Secondary structure (DSSP, 8-state):
--HHHHGGG-SSHHHHHHHHHHHHHHHHHHHS-GGGSTTSPPPSSSS--HHHHTTSHHHHTTS-HHHHHHHHHHHHHHHHHHHHHHHHHHHHHHHHHHHHHTT--HHHHHHHHHHHHHHHHHHHHHHHHHHHHHHHHHHHHHHHHHHHHHHHHS---HHHHHHHS-SS--HHHHTTTSTT----HHHHHHHHHHHHHHHHHHHHHHHHHHHHHHHHHHHHHTT--HHHHHHHHHHHHHHHHHHHHHHHHHHHHIIIIIS-HHHHHHHHHHTT-

Sequence (273 aa):
MRLLFFIRKLPDSGTAIIVMHLLIAFLAIFLLPQTTLEKEIPRPTPLPDILEFVDEDANSARFTDVEQKTIHTLKAEYKSAIDSSLATIREQDLKLRDLSKQNAPLDEIEAFNKLVIKERIHLSTLKLKFRDDLIGIIGDAKWNSIAQQYDEVHPYELGIVVERISPIPNYMIVVYYIEGLELTDDQKQEIDHWNEEGHYKAMLMLSAMAEKEQEIRTLALENAPKADVIKAVKALEMMRHKLLITKTDCRDYIKDKVLTAGQWDLMIAEMDQ

Mean predicted aligned error: 7.95 Å

Nearest PDB structures (foldseek):
  4tql-assembly1_A  TM=2.745E-01  e=4.727E-01  synthetic construct
  2efl-assembly1_A-2  TM=2.176E-01  e=8.705E+00  Homo sapiens